Protein AF-A0A7Z0I347-F1 (afdb_monomer_lite)

Sequence (221 aa):
MPLLMISAGVWLVAGVLSIAYAVAGLLYSLPGVVELRDWLSGATGWYIPLAAFAAILLEGTYIIGIFFPGATVVLLLGIFSAIYGASLLVVTCIAIFLGWSLTGVINAKFGSLLHRRFRGEDISDVQEAVVGSSLVYSWFPNFRANLEVAQVAQGLSVRDVVFKSTIIKFFVSFVMLLLIFVVTAVFDVEMIENDEGFLALAFVGIVCLVVGGLNVVRARR

Organism: NCBI:txid2743469

Radius of gyration: 18.68 Å; chains: 1; bounding box: 46×30×53 Å

Secondary structure (DSSP, 8-state):
-HHHHHHHHHHHHHHHHHHHHHHHHHHS----HHHHHHHHHT--TTHHHHHHHHHHHHHTSHHHHTSS-SSHHHHHHHHHHHHT-HHHHHHHHHHHHHHHHHHHHHHHHHHHHHHHHSBTB-GGGGGGG---S-GGG-SSHHHHHHHHHHHHHTT--HHHHHHHHHHHHHHHHHHHHHHHHHHHHHS-GGG--HHHHHHHHHHHHHHHHHHHHHHHHHHT-

pLDDT: mean 81.19, std 12.2, range [41.38, 96.81]

Foldseek 3Di:
DVVLLVLLVLLLVLLVVLQVVLVCVVVDVDDFLLNVVVVVVVVDDPCLLVQLLVLLLQLLAQVRVSVVVFCVSNLVSLLVLVVVHPVSNVSSLVSNLVSLLVSLLVLLVLLLVLLVVCPPPPPCVVVVPCPDLDLVQPLGSNSLSVVSSVCVSVPDDSVVSSVSSSVSSVVSSVVSSVVSVVCNVPDDSNPDDRNNRSVVSNVSSVVSNVSSVVSVVVVVD

Structure (mmCIF, N/CA/C/O backbone):
data_AF-A0A7Z0I347-F1
#
_entry.id   AF-A0A7Z0I347-F1
#
loop_
_atom_site.group_PDB
_atom_site.id
_atom_site.type_symbol
_atom_site.label_atom_id
_atom_site.label_alt_id
_atom_site.label_comp_id
_atom_site.label_asym_id
_atom_site.label_entity_id
_atom_site.label_seq_id
_atom_site.pdbx_PDB_ins_code
_atom_site.Cartn_x
_atom_site.Cartn_y
_atom_site.Cartn_z
_atom_site.occupancy
_atom_site.B_iso_or_equiv
_atom_site.auth_seq_id
_atom_site.auth_comp_id
_atom_site.auth_asym_id
_atom_site.auth_atom_id
_atom_site.pdbx_PDB_model_num
ATOM 1 N N . MET A 1 1 ? -22.907 -8.174 10.964 1.00 54.69 1 MET A N 1
ATOM 2 C CA . MET A 1 1 ? -23.609 -8.417 9.674 1.00 54.69 1 MET A CA 1
ATOM 3 C C . MET A 1 1 ? -23.460 -7.290 8.622 1.00 54.69 1 MET A C 1
ATOM 5 O O . MET A 1 1 ? -22.993 -7.602 7.529 1.00 54.69 1 MET A O 1
ATOM 9 N N . PRO A 1 2 ? -23.768 -5.997 8.881 1.00 57.84 2 PRO A N 1
ATOM 10 C CA . PRO A 1 2 ? -23.731 -4.948 7.839 1.00 57.84 2 PRO A CA 1
ATOM 11 C C . PRO A 1 2 ? -22.321 -4.629 7.303 1.00 57.84 2 PRO A C 1
ATOM 13 O O . PRO A 1 2 ? -22.151 -4.410 6.108 1.00 57.84 2 PRO A O 1
ATOM 16 N N . LEU A 1 3 ? -21.288 -4.694 8.151 1.00 53.00 3 LEU A N 1
ATOM 17 C CA . LEU A 1 3 ? -19.889 -4.455 7.757 1.00 53.00 3 LEU A CA 1
ATOM 18 C C . LEU A 1 3 ? -19.331 -5.516 6.791 1.00 53.00 3 LEU A C 1
ATOM 20 O O . LEU A 1 3 ? -18.596 -5.179 5.867 1.00 53.00 3 LEU A O 1
ATOM 24 N N . LEU A 1 4 ? -19.709 -6.787 6.966 1.00 59.56 4 LEU A N 1
ATOM 25 C CA . LEU A 1 4 ? -19.325 -7.879 6.062 1.00 59.56 4 LEU A CA 1
ATOM 26 C C . LEU A 1 4 ? -19.971 -7.720 4.680 1.00 59.56 4 LEU A C 1
ATOM 28 O O . LEU A 1 4 ? -19.314 -7.970 3.675 1.00 59.56 4 LEU A O 1
ATOM 32 N N . MET A 1 5 ? -21.220 -7.247 4.627 1.00 68.31 5 MET A N 1
ATOM 33 C CA . MET A 1 5 ? -21.917 -6.941 3.371 1.00 68.31 5 MET A CA 1
ATOM 34 C C . MET A 1 5 ? -21.310 -5.727 2.655 1.00 68.31 5 MET A C 1
ATOM 36 O O . MET A 1 5 ? -21.133 -5.772 1.441 1.00 68.31 5 MET A O 1
ATOM 40 N N . ILE A 1 6 ? -20.927 -4.676 3.391 1.00 68.50 6 ILE A N 1
ATOM 41 C CA . ILE A 1 6 ? -20.212 -3.518 2.825 1.00 68.50 6 ILE A CA 1
ATOM 42 C C . ILE A 1 6 ? -18.849 -3.950 2.275 1.00 68.50 6 ILE A C 1
ATOM 44 O O . ILE A 1 6 ? -18.532 -3.653 1.127 1.00 68.50 6 ILE A O 1
ATOM 48 N N . SER A 1 7 ? -18.074 -4.707 3.059 1.00 67.19 7 SER A N 1
ATOM 49 C CA . SER A 1 7 ? -16.792 -5.270 2.622 1.00 67.19 7 SER A CA 1
ATOM 50 C C . SER A 1 7 ? -16.962 -6.114 1.356 1.00 67.19 7 SER A C 1
ATOM 52 O O . SER A 1 7 ? -16.276 -5.882 0.364 1.00 67.19 7 SER A O 1
ATOM 54 N N . ALA A 1 8 ? -17.932 -7.033 1.339 1.00 71.50 8 ALA A N 1
ATOM 55 C CA . ALA A 1 8 ? -18.239 -7.847 0.168 1.00 71.50 8 ALA A CA 1
ATOM 56 C C . ALA A 1 8 ? -18.585 -6.998 -1.066 1.00 71.50 8 ALA A C 1
ATOM 58 O O . ALA A 1 8 ? -18.081 -7.276 -2.152 1.00 71.50 8 ALA A O 1
ATOM 59 N N . GLY A 1 9 ? -19.387 -5.943 -0.896 1.00 73.75 9 GLY A N 1
ATOM 60 C CA . GLY A 1 9 ? -19.721 -5.001 -1.962 1.00 73.75 9 GLY A CA 1
ATOM 61 C C . GLY A 1 9 ? -18.488 -4.325 -2.561 1.00 73.75 9 GLY A C 1
ATOM 62 O O . GLY A 1 9 ? -18.354 -4.294 -3.781 1.00 73.75 9 GLY A O 1
ATOM 63 N N . VAL A 1 10 ? -17.553 -3.859 -1.726 1.00 73.19 10 VAL A N 1
ATOM 64 C CA . VAL A 1 10 ? -16.296 -3.240 -2.188 1.00 73.19 10 VAL A CA 1
ATOM 65 C C . VAL A 1 10 ? -15.479 -4.217 -3.035 1.00 73.19 10 VAL A C 1
ATOM 67 O O . VAL A 1 10 ? -15.066 -3.865 -4.138 1.00 73.19 10 VAL A O 1
ATOM 70 N N . TRP A 1 11 ? -15.295 -5.454 -2.565 1.00 77.00 11 TRP A N 1
ATOM 71 C CA . TRP A 1 11 ? -14.556 -6.487 -3.300 1.00 77.00 11 TRP A CA 1
ATOM 72 C C . TRP A 1 11 ? -15.202 -6.841 -4.641 1.00 77.00 11 TRP A C 1
ATOM 74 O O . TRP A 1 11 ? -14.507 -6.957 -5.649 1.00 77.0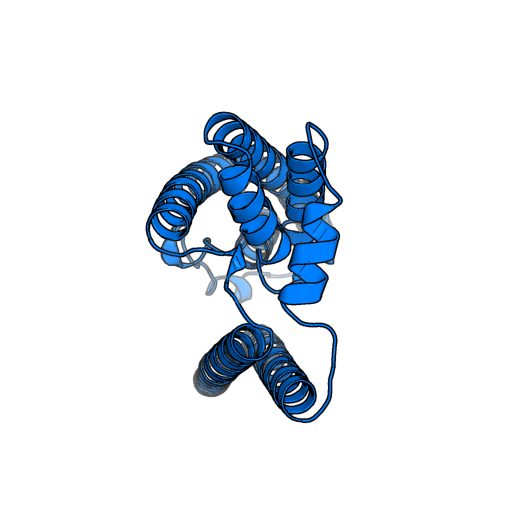0 11 TRP A O 1
ATOM 84 N N . LEU A 1 12 ? -16.529 -6.987 -4.664 1.00 83.44 12 LEU A N 1
ATOM 85 C CA . LEU A 1 12 ? -17.266 -7.310 -5.884 1.00 83.44 12 LEU A CA 1
ATOM 86 C C . LEU A 1 12 ? -17.187 -6.171 -6.903 1.00 83.44 12 LEU A C 1
ATOM 88 O O . LEU A 1 12 ? -16.886 -6.419 -8.067 1.00 83.44 12 LEU A O 1
ATOM 92 N N . VAL A 1 13 ? -17.409 -4.928 -6.469 1.00 82.62 13 VAL A N 1
ATOM 93 C CA . VAL A 1 13 ? -17.329 -3.753 -7.347 1.00 82.62 13 VAL A CA 1
ATOM 94 C C . VAL A 1 13 ? -15.912 -3.584 -7.890 1.00 82.62 13 VAL A C 1
ATOM 96 O O . VAL A 1 13 ? -15.751 -3.439 -9.099 1.00 82.62 13 VAL A O 1
ATOM 99 N N . ALA A 1 14 ? -14.887 -3.673 -7.037 1.00 76.94 14 ALA A N 1
ATOM 100 C CA . ALA A 1 14 ? -13.494 -3.619 -7.474 1.00 76.94 14 ALA A CA 1
ATOM 101 C C . ALA A 1 14 ? -13.185 -4.724 -8.496 1.00 76.94 14 ALA A C 1
ATOM 103 O O . ALA A 1 14 ? -12.625 -4.436 -9.547 1.00 76.94 14 ALA A O 1
ATOM 104 N N . GLY A 1 15 ? -13.620 -5.962 -8.238 1.00 82.69 15 GLY A N 1
ATOM 105 C CA . GLY A 1 15 ? -13.426 -7.088 -9.152 1.00 82.69 15 GLY A CA 1
ATOM 106 C C . GLY A 1 15 ? -14.072 -6.877 -10.523 1.00 82.69 15 GLY A C 1
ATOM 107 O O . GLY A 1 15 ? -13.409 -7.064 -11.543 1.00 82.69 15 GLY A O 1
ATOM 108 N N . VAL A 1 16 ? -15.333 -6.428 -10.560 1.00 91.38 16 VAL A N 1
ATOM 109 C CA . VAL A 1 16 ? -16.035 -6.113 -11.818 1.00 91.38 16 VAL A CA 1
ATOM 110 C C . VAL A 1 16 ? -15.320 -5.000 -12.580 1.00 91.38 16 VAL A C 1
ATOM 112 O O . VAL A 1 16 ? -15.092 -5.145 -13.778 1.00 91.38 16 VAL A O 1
ATOM 115 N N . LEU A 1 17 ? -14.947 -3.909 -11.907 1.00 89.50 17 LEU A N 1
ATOM 116 C CA . LEU A 1 17 ? -14.281 -2.776 -12.551 1.00 89.50 17 LEU A CA 1
ATOM 117 C C . LEU A 1 17 ? -12.893 -3.153 -13.084 1.00 89.50 17 LEU A C 1
ATOM 119 O O . LEU A 1 17 ? -12.558 -2.768 -14.201 1.00 89.50 17 LEU A O 1
ATOM 123 N N . SER A 1 18 ? -12.113 -3.942 -12.339 1.00 84.62 18 SER A N 1
ATOM 124 C CA . SER A 1 18 ? -10.808 -4.436 -12.792 1.00 84.62 18 SER A CA 1
ATOM 125 C C . SER A 1 18 ? -10.931 -5.329 -14.025 1.00 84.62 18 SER A C 1
ATOM 127 O O . SER A 1 18 ? -10.190 -5.131 -14.983 1.00 84.62 18 SER A O 1
ATOM 129 N N . ILE A 1 19 ? -11.886 -6.268 -14.042 1.00 92.12 19 ILE A N 1
ATOM 130 C CA . ILE A 1 19 ? -12.127 -7.123 -15.216 1.00 92.12 19 ILE A CA 1
ATOM 131 C C . ILE A 1 19 ? -12.620 -6.285 -16.395 1.00 92.12 19 ILE A C 1
ATOM 133 O O . ILE A 1 19 ? -12.135 -6.466 -17.506 1.00 92.12 19 ILE A O 1
ATOM 137 N N . ALA A 1 20 ? -13.551 -5.355 -16.173 1.00 93.56 20 ALA A N 1
ATOM 138 C CA . ALA A 1 20 ? -14.068 -4.494 -17.231 1.00 93.56 20 ALA A CA 1
ATOM 139 C C . ALA A 1 20 ? -12.957 -3.639 -17.858 1.00 93.56 20 ALA A C 1
ATOM 141 O O . ALA A 1 20 ? -12.877 -3.562 -19.081 1.00 93.56 20 ALA A O 1
ATOM 142 N N . TYR A 1 21 ? -12.077 -3.051 -17.040 1.00 90.88 21 TYR A N 1
ATOM 143 C CA . TYR A 1 21 ? -10.935 -2.279 -17.529 1.00 90.88 21 TYR A CA 1
ATOM 144 C C . TYR A 1 21 ? -9.919 -3.158 -18.259 1.00 90.88 21 TYR A C 1
ATOM 146 O O . TYR A 1 21 ? -9.466 -2.785 -19.333 1.00 90.88 21 TYR A O 1
ATOM 154 N N . ALA A 1 22 ? -9.607 -4.345 -17.731 1.00 91.06 22 ALA A N 1
ATOM 155 C CA . ALA A 1 22 ? -8.705 -5.289 -18.384 1.00 91.06 22 ALA A CA 1
ATOM 156 C C . ALA A 1 22 ? -9.238 -5.760 -19.745 1.00 91.06 22 ALA A C 1
ATOM 158 O O . ALA A 1 22 ? -8.518 -5.726 -20.735 1.00 91.06 22 ALA A O 1
ATOM 159 N N . VAL A 1 23 ? -10.516 -6.146 -19.821 1.00 95.62 23 VAL A N 1
ATOM 160 C CA . VAL A 1 23 ? -11.160 -6.536 -21.084 1.00 95.62 23 VAL A CA 1
ATOM 161 C C . VAL A 1 23 ? -11.181 -5.362 -22.056 1.00 95.62 23 VAL A C 1
ATOM 163 O O . VAL A 1 23 ? -10.873 -5.541 -23.229 1.00 95.62 23 VAL A O 1
ATOM 166 N N . ALA A 1 24 ? -11.501 -4.155 -21.586 1.00 95.12 24 ALA A N 1
ATOM 167 C CA . ALA A 1 24 ? -11.443 -2.971 -22.429 1.00 95.12 24 ALA A CA 1
ATOM 168 C C . ALA A 1 24 ? -10.012 -2.689 -22.920 1.00 95.12 24 ALA A C 1
ATOM 170 O O . ALA A 1 24 ? -9.850 -2.364 -24.086 1.00 95.12 24 ALA A O 1
ATOM 171 N N . GLY A 1 25 ? -8.985 -2.872 -22.088 1.00 92.69 25 GLY A N 1
ATOM 172 C CA . GLY A 1 25 ? -7.581 -2.696 -22.470 1.00 92.69 25 GLY A CA 1
ATOM 173 C C . GLY A 1 25 ? -7.056 -3.748 -23.450 1.00 92.69 25 GLY A C 1
ATOM 174 O O . GLY A 1 25 ? -6.198 -3.443 -24.266 1.00 92.69 25 GLY A O 1
ATOM 175 N N . LEU A 1 26 ? -7.607 -4.965 -23.432 1.00 93.88 26 LEU A N 1
ATOM 176 C CA . LEU A 1 26 ? -7.290 -5.999 -24.429 1.00 93.88 26 LEU A CA 1
ATOM 177 C C . LEU A 1 26 ? -8.003 -5.769 -25.771 1.00 93.88 26 LEU A C 1
ATOM 179 O O . LEU A 1 26 ? -7.538 -6.224 -26.812 1.00 93.88 26 LEU A O 1
ATOM 183 N N . LEU A 1 27 ? -9.162 -5.107 -25.758 1.00 96.06 27 LEU A N 1
ATOM 184 C CA . LEU A 1 27 ? -9.952 -4.832 -26.966 1.00 96.06 27 LEU A CA 1
ATOM 185 C C . LEU A 1 27 ? -9.630 -3.473 -27.598 1.00 96.06 27 LEU A C 1
ATOM 187 O O . LEU A 1 27 ? -9.847 -3.280 -28.794 1.00 96.06 27 LEU A O 1
ATOM 191 N N . TYR A 1 28 ? -9.148 -2.528 -26.797 1.00 94.06 28 TYR A N 1
ATOM 192 C CA . TYR A 1 28 ? -8.877 -1.147 -27.174 1.00 94.06 28 TYR A CA 1
ATOM 193 C C . TYR A 1 28 ? -7.521 -0.726 -26.609 1.00 94.06 28 TYR A C 1
ATOM 195 O O . TYR A 1 28 ? -7.160 -1.138 -25.516 1.00 94.06 28 TYR A O 1
ATOM 203 N N . SER A 1 29 ? -6.801 0.160 -27.299 1.00 89.06 29 SER A N 1
ATOM 204 C CA . SER A 1 29 ? -5.510 0.702 -26.842 1.00 89.06 29 SER A CA 1
ATOM 205 C C . SER A 1 29 ? -5.673 1.676 -25.664 1.00 89.06 29 SER A C 1
ATOM 207 O O . SER A 1 29 ? -5.505 2.887 -25.812 1.00 89.06 29 SER A O 1
ATOM 209 N N . LEU A 1 30 ? -6.078 1.158 -24.503 1.00 90.44 30 LEU A N 1
ATOM 210 C CA . LEU A 1 30 ? -6.155 1.912 -23.256 1.00 90.44 30 LEU A CA 1
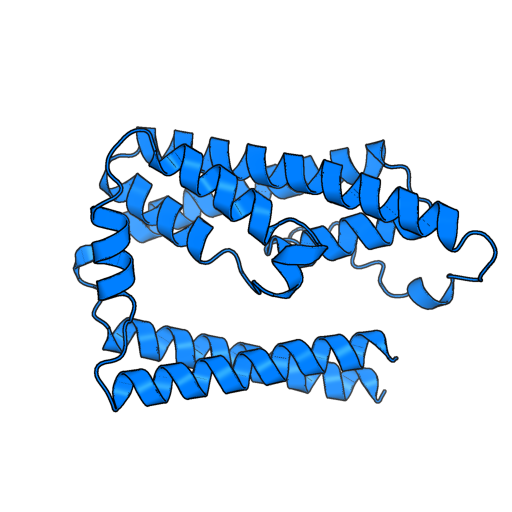ATOM 211 C C . LEU A 1 30 ? -4.777 2.000 -22.589 1.00 90.44 30 LEU A C 1
ATOM 213 O O . LEU A 1 30 ? -3.966 1.091 -22.759 1.00 90.44 30 LEU A O 1
ATOM 217 N N . PRO A 1 31 ? -4.535 3.041 -21.769 1.00 87.69 31 PRO A N 1
ATOM 218 C CA . PRO A 1 31 ? -3.322 3.126 -20.968 1.00 87.69 31 PRO A CA 1
ATOM 219 C C . PRO A 1 31 ? -3.191 1.929 -20.019 1.00 87.69 31 PRO A C 1
ATOM 221 O O . PRO A 1 31 ? -4.095 1.651 -19.219 1.00 87.69 31 PRO A O 1
ATOM 224 N N . GLY A 1 32 ? -2.066 1.232 -20.102 1.00 86.69 32 GLY A N 1
ATOM 225 C CA . GLY A 1 32 ? -1.745 0.052 -19.316 1.00 86.69 32 GLY A CA 1
ATOM 226 C C . GLY A 1 32 ? -0.454 0.212 -18.518 1.00 86.69 32 GLY A C 1
ATOM 227 O O . GLY A 1 32 ? -0.114 1.288 -18.017 1.00 86.69 32 GLY A O 1
ATOM 228 N N . VAL A 1 33 ? 0.251 -0.906 -18.350 1.00 80.75 33 VAL A N 1
ATOM 229 C CA . VAL A 1 33 ? 1.509 -0.971 -17.597 1.00 80.75 33 VAL A CA 1
ATOM 230 C C . VAL A 1 33 ? 2.656 -0.270 -18.325 1.00 80.75 33 VAL A C 1
ATOM 232 O O . VAL A 1 33 ? 3.528 0.276 -17.658 1.00 80.75 33 VAL A O 1
ATOM 235 N N . VAL A 1 34 ? 2.629 -0.214 -19.658 1.00 85.50 34 VAL A N 1
ATOM 236 C CA . VAL A 1 34 ? 3.624 0.482 -20.484 1.00 85.50 34 VAL A CA 1
ATOM 237 C C . VAL A 1 34 ? 3.547 1.984 -20.255 1.00 85.50 34 VAL A C 1
ATOM 239 O O . VAL A 1 34 ? 4.551 2.588 -19.905 1.00 85.50 34 VAL A O 1
ATOM 242 N N . GLU A 1 35 ? 2.368 2.597 -20.350 1.00 86.12 35 GLU A N 1
ATOM 243 C CA . GLU A 1 35 ? 2.200 4.032 -20.103 1.00 86.12 35 GLU A CA 1
ATOM 244 C C . GLU A 1 35 ? 2.548 4.392 -18.657 1.00 86.12 35 GLU A C 1
ATOM 246 O O . GLU A 1 35 ? 3.151 5.434 -18.397 1.00 86.12 35 GLU A O 1
ATOM 251 N N . LEU A 1 36 ? 2.199 3.518 -17.710 1.00 77.88 36 LEU A N 1
ATOM 252 C CA . LEU A 1 36 ? 2.560 3.679 -16.306 1.00 77.88 36 LEU A CA 1
ATOM 253 C C . LEU A 1 36 ? 4.075 3.573 -16.098 1.00 77.88 36 LEU A C 1
ATOM 255 O O . LEU A 1 36 ? 4.643 4.378 -15.360 1.00 77.88 36 LEU A O 1
ATOM 259 N N . ARG A 1 37 ? 4.734 2.623 -16.768 1.00 78.88 37 ARG A N 1
ATOM 260 C CA . ARG A 1 37 ? 6.191 2.465 -16.776 1.00 78.88 37 ARG A CA 1
ATOM 261 C C . ARG A 1 37 ? 6.863 3.675 -17.389 1.00 78.88 37 ARG A C 1
ATOM 263 O O . ARG A 1 37 ? 7.781 4.210 -16.783 1.00 78.88 37 ARG A O 1
ATOM 270 N N . ASP A 1 38 ? 6.402 4.129 -18.542 1.00 82.19 38 ASP A N 1
ATOM 271 C CA . ASP A 1 38 ? 6.980 5.259 -19.259 1.00 82.19 38 ASP A CA 1
ATOM 272 C C . ASP A 1 38 ? 6.810 6.547 -18.440 1.00 82.19 38 ASP A C 1
ATOM 274 O O . ASP A 1 38 ? 7.767 7.303 -18.263 1.00 82.19 38 ASP A O 1
ATOM 278 N N . TRP A 1 39 ? 5.641 6.751 -17.822 1.00 77.31 39 TRP A N 1
ATOM 279 C CA . TRP A 1 39 ? 5.414 7.856 -16.890 1.00 77.31 39 TRP A CA 1
ATOM 280 C C . TRP A 1 39 ? 6.363 7.801 -15.682 1.00 77.31 39 TRP A C 1
ATOM 282 O O . TRP A 1 39 ? 6.976 8.812 -15.331 1.00 77.31 39 TRP A O 1
ATOM 292 N N . LEU A 1 40 ? 6.539 6.621 -15.076 1.00 71.69 40 LEU A N 1
ATOM 293 C CA . LEU A 1 40 ? 7.452 6.415 -13.945 1.00 71.69 40 LEU A CA 1
ATOM 294 C C . LEU A 1 40 ? 8.931 6.496 -14.347 1.00 71.69 40 LEU A C 1
ATOM 296 O O . LEU A 1 40 ? 9.749 6.955 -13.554 1.00 71.69 40 LEU A O 1
ATOM 300 N N . SER A 1 41 ? 9.284 6.132 -15.579 1.00 71.00 41 SER A N 1
ATOM 301 C CA . SER A 1 41 ? 10.643 6.264 -16.110 1.00 71.00 41 SER A CA 1
ATOM 302 C C . SER A 1 41 ? 11.069 7.733 -16.216 1.00 71.00 41 SER A C 1
ATOM 304 O O . SER A 1 41 ? 12.231 8.058 -15.990 1.00 71.00 41 SER A O 1
ATOM 306 N N . GLY A 1 42 ? 10.115 8.646 -16.444 1.00 71.94 42 GLY A N 1
ATOM 307 C CA . GLY A 1 42 ? 10.358 10.089 -16.391 1.00 71.94 42 GLY A CA 1
ATOM 308 C C . GLY A 1 42 ? 10.676 10.607 -14.982 1.00 71.94 42 GLY A C 1
ATOM 309 O O . GLY A 1 42 ? 11.316 11.651 -14.834 1.00 71.94 42 GLY A O 1
ATOM 310 N N . ALA A 1 43 ? 10.284 9.877 -13.934 1.00 69.31 43 ALA A N 1
ATOM 311 C CA . ALA A 1 43 ? 10.605 10.199 -12.550 1.00 69.31 43 ALA A CA 1
ATOM 312 C C . ALA A 1 43 ? 12.002 9.667 -12.183 1.00 69.31 43 ALA A C 1
ATOM 314 O O . ALA A 1 43 ? 12.145 8.675 -11.478 1.00 69.31 43 ALA A O 1
ATOM 315 N N . THR A 1 44 ? 13.058 10.331 -12.654 1.00 71.44 44 THR A N 1
ATOM 316 C CA . THR A 1 44 ? 14.443 9.946 -12.318 1.00 71.44 44 THR A CA 1
ATOM 317 C C . THR A 1 44 ? 14.937 10.574 -11.007 1.00 71.44 44 THR A C 1
ATOM 319 O O . THR A 1 44 ? 14.573 11.696 -10.642 1.00 71.44 44 THR A O 1
ATOM 322 N N . GLY A 1 45 ? 15.830 9.869 -10.307 1.00 73.69 45 GLY A N 1
ATOM 323 C CA . GLY A 1 45 ? 16.635 10.428 -9.217 1.00 73.69 45 GLY A CA 1
ATOM 324 C C . GLY A 1 45 ? 15.962 10.453 -7.839 1.00 73.69 45 GLY A C 1
ATOM 325 O O . GLY A 1 45 ? 15.152 9.598 -7.487 1.00 73.69 45 GLY A O 1
ATOM 326 N N . TRP A 1 46 ? 16.340 11.438 -7.017 1.00 78.06 46 TRP A N 1
ATOM 327 C CA . TRP A 1 46 ? 16.012 11.495 -5.581 1.00 78.06 46 TRP A CA 1
ATOM 328 C C . TRP A 1 46 ? 14.527 11.755 -5.268 1.00 78.06 46 TRP A C 1
ATOM 330 O O . TRP A 1 46 ? 14.119 11.754 -4.106 1.00 78.06 46 TRP A O 1
ATOM 340 N N . TYR A 1 47 ? 13.702 11.967 -6.294 1.00 86.00 47 TYR A N 1
ATOM 341 C CA . TYR A 1 47 ? 12.263 12.165 -6.144 1.00 86.00 47 TYR A CA 1
ATOM 342 C C . TYR A 1 47 ? 11.492 10.849 -5.989 1.00 86.00 47 TYR A C 1
ATOM 344 O O . TYR A 1 47 ? 10.402 10.874 -5.422 1.00 86.00 47 TYR A O 1
ATOM 352 N N . ILE A 1 48 ? 12.054 9.705 -6.407 1.00 87.62 48 ILE A N 1
ATOM 353 C CA . ILE A 1 48 ? 11.396 8.391 -6.280 1.00 87.62 48 ILE A CA 1
ATOM 354 C C . ILE A 1 48 ? 11.061 8.060 -4.811 1.00 87.62 48 ILE A C 1
ATOM 356 O O . ILE A 1 48 ? 9.895 7.778 -4.530 1.00 87.62 48 ILE A O 1
ATOM 360 N N . PRO A 1 49 ? 11.993 8.168 -3.838 1.00 91.75 49 PRO A N 1
ATOM 361 C CA . PRO A 1 49 ? 11.669 7.925 -2.432 1.00 91.75 49 PRO A CA 1
ATOM 362 C C . PRO A 1 49 ? 10.590 8.867 -1.888 1.00 91.75 49 PRO A C 1
ATOM 364 O O . PRO A 1 49 ? 9.740 8.448 -1.103 1.00 91.75 49 PRO A O 1
ATOM 367 N N . LEU A 1 50 ? 10.594 10.136 -2.312 1.00 90.94 50 LEU A N 1
ATOM 368 C CA . LEU A 1 50 ? 9.591 11.115 -1.891 1.00 90.94 50 LEU A CA 1
ATOM 369 C C . LEU A 1 50 ? 8.205 10.776 -2.456 1.00 90.94 50 LEU A C 1
ATOM 371 O O . LEU A 1 50 ? 7.218 10.820 -1.722 1.00 90.94 50 LEU A O 1
ATOM 375 N N . ALA A 1 51 ? 8.134 10.401 -3.734 1.00 88.81 51 ALA A N 1
ATOM 376 C CA . ALA A 1 51 ? 6.905 9.936 -4.365 1.00 88.81 51 ALA A CA 1
ATOM 377 C C . ALA A 1 51 ? 6.383 8.666 -3.680 1.00 88.81 51 ALA A C 1
ATOM 379 O O . ALA A 1 51 ? 5.194 8.578 -3.384 1.00 88.81 51 ALA A O 1
ATOM 380 N N . ALA A 1 52 ? 7.270 7.726 -3.343 1.00 90.06 52 ALA A N 1
ATOM 381 C CA . ALA A 1 52 ? 6.905 6.490 -2.658 1.00 90.06 52 ALA A CA 1
ATOM 382 C C . ALA A 1 52 ? 6.380 6.753 -1.242 1.00 90.06 52 ALA A C 1
ATOM 384 O O . ALA A 1 52 ? 5.363 6.182 -0.850 1.00 90.06 52 ALA A O 1
ATOM 385 N N . PHE A 1 53 ? 7.018 7.670 -0.505 1.00 93.44 53 PHE A N 1
ATOM 386 C CA . PHE A 1 53 ? 6.538 8.150 0.791 1.00 93.44 53 PHE A CA 1
ATOM 387 C C . PHE A 1 53 ? 5.143 8.776 0.682 1.00 93.44 53 PHE A C 1
ATOM 389 O O . PHE A 1 53 ? 4.262 8.464 1.481 1.00 93.44 53 PHE A O 1
ATOM 396 N N . ALA A 1 54 ? 4.927 9.655 -0.299 1.00 91.25 54 ALA A N 1
ATOM 397 C CA . ALA A 1 54 ? 3.640 10.314 -0.494 1.00 91.25 54 ALA A CA 1
ATOM 398 C C . ALA A 1 54 ? 2.545 9.314 -0.896 1.00 91.25 54 ALA A C 1
ATOM 400 O O . ALA A 1 54 ? 1.456 9.343 -0.325 1.00 91.25 54 ALA A O 1
ATOM 401 N N . ALA A 1 55 ? 2.846 8.397 -1.818 1.00 89.31 55 ALA A N 1
ATOM 402 C CA . ALA A 1 55 ? 1.920 7.366 -2.273 1.00 89.31 55 ALA A CA 1
ATOM 403 C C . ALA A 1 55 ? 1.449 6.490 -1.106 1.00 89.31 55 ALA A C 1
ATOM 405 O O . ALA A 1 55 ? 0.249 6.399 -0.858 1.00 89.31 55 ALA A O 1
ATOM 406 N N . ILE A 1 56 ? 2.374 5.933 -0.314 1.00 91.44 56 ILE A N 1
ATOM 407 C CA . ILE A 1 56 ? 1.993 5.088 0.826 1.00 91.44 56 ILE A CA 1
ATOM 408 C C . ILE A 1 56 ? 1.293 5.881 1.935 1.00 91.44 56 ILE A C 1
ATOM 410 O O . ILE A 1 56 ? 0.463 5.331 2.657 1.00 91.44 56 ILE A O 1
ATOM 414 N N . LEU A 1 57 ? 1.611 7.171 2.089 1.00 91.81 57 LEU A N 1
ATOM 415 C CA . LEU A 1 57 ? 0.934 8.033 3.050 1.00 91.81 57 LEU A CA 1
ATOM 416 C C . LEU A 1 57 ? -0.543 8.206 2.667 1.00 91.81 57 LEU A C 1
ATOM 418 O O . LEU A 1 57 ? -1.419 8.127 3.527 1.00 91.81 57 LEU A O 1
ATOM 422 N N . LEU A 1 58 ? -0.831 8.404 1.382 1.00 89.25 58 LEU A N 1
ATOM 423 C CA . LEU A 1 58 ? -2.197 8.524 0.876 1.00 89.25 58 LEU A CA 1
ATOM 424 C C . LEU A 1 58 ? -2.927 7.174 0.917 1.00 89.25 58 LEU A C 1
ATOM 426 O O . LEU A 1 58 ? -3.995 7.080 1.521 1.00 89.25 58 LEU A O 1
ATOM 430 N N . GLU A 1 59 ? -2.330 6.119 0.361 1.00 86.56 59 GLU A N 1
ATOM 431 C CA . GLU A 1 59 ? -2.921 4.773 0.304 1.00 86.56 59 GLU A CA 1
ATOM 432 C C . GLU A 1 59 ? -3.097 4.131 1.690 1.00 86.56 59 GLU A C 1
ATOM 434 O O . GLU A 1 59 ? -4.034 3.368 1.918 1.00 86.56 59 GLU A O 1
ATOM 439 N N . GLY A 1 60 ? -2.214 4.427 2.646 1.00 87.62 60 GLY A N 1
ATOM 440 C CA . GLY A 1 60 ? -2.278 3.881 4.003 1.00 87.62 60 GLY A CA 1
ATOM 441 C C . GLY A 1 60 ? -3.163 4.674 4.966 1.00 87.62 60 GLY A C 1
ATOM 442 O O . GLY A 1 60 ? -3.384 4.229 6.094 1.00 87.62 60 GLY A O 1
ATOM 443 N N . THR A 1 61 ? -3.675 5.843 4.572 1.00 89.69 61 THR A N 1
ATOM 444 C CA . THR A 1 61 ? -4.583 6.629 5.421 1.00 89.69 61 THR A CA 1
ATOM 445 C C . THR A 1 61 ? -6.010 6.116 5.271 1.00 89.69 61 THR A C 1
ATOM 447 O O . THR A 1 61 ? -6.525 6.077 4.163 1.00 89.69 61 THR A O 1
ATOM 450 N N . TYR A 1 62 ? -6.693 5.803 6.374 1.00 84.12 62 TYR A N 1
ATOM 451 C CA . TYR A 1 62 ? -8.029 5.183 6.390 1.00 84.12 62 TYR A CA 1
ATOM 452 C C . TYR A 1 62 ? -9.052 5.844 5.447 1.00 84.12 62 TYR A C 1
ATOM 454 O O . TYR A 1 62 ? -9.761 5.158 4.719 1.00 84.12 62 TYR A O 1
ATOM 462 N N . ILE A 1 63 ? -9.105 7.180 5.432 1.00 79.75 63 ILE A N 1
ATOM 463 C CA . ILE A 1 63 ? -10.095 7.946 4.655 1.00 79.75 63 ILE A CA 1
ATOM 464 C C . ILE A 1 63 ? -9.846 7.841 3.146 1.00 79.75 63 ILE A C 1
ATOM 466 O O . ILE A 1 63 ? -10.792 7.789 2.368 1.00 79.75 63 ILE A O 1
ATOM 470 N N . ILE A 1 64 ? -8.579 7.841 2.733 1.00 78.12 64 ILE A N 1
ATOM 471 C CA . ILE A 1 64 ? -8.183 7.896 1.322 1.00 78.12 64 ILE A CA 1
ATOM 472 C C . ILE A 1 64 ? -7.970 6.474 0.797 1.00 78.12 64 ILE A C 1
ATOM 474 O O . ILE A 1 64 ? -8.505 6.105 -0.242 1.00 78.12 64 ILE A O 1
ATOM 478 N N . GLY A 1 65 ? -7.266 5.643 1.562 1.00 70.69 65 GLY A N 1
ATOM 479 C CA . GLY A 1 65 ? -6.926 4.259 1.250 1.00 70.69 65 GLY A CA 1
ATOM 480 C C . GLY A 1 65 ? -8.116 3.331 1.024 1.00 70.69 65 GLY A C 1
ATOM 481 O O . GLY A 1 65 ? -7.972 2.312 0.359 1.00 70.69 65 GLY A O 1
ATOM 482 N N . ILE A 1 66 ? -9.316 3.672 1.502 1.00 67.38 66 ILE A N 1
ATOM 483 C CA . ILE A 1 66 ? -10.523 2.903 1.162 1.00 67.38 66 ILE A CA 1
ATOM 484 C C . ILE A 1 66 ? -10.857 2.966 -0.340 1.00 67.38 66 ILE A C 1
ATOM 486 O O . ILE A 1 66 ? -11.462 2.036 -0.868 1.00 67.38 66 ILE A O 1
ATOM 490 N N . PHE A 1 67 ? -10.426 4.026 -1.033 1.00 65.69 67 PHE A N 1
ATOM 491 C CA . PHE A 1 67 ? -10.590 4.198 -2.479 1.00 65.69 67 PHE A CA 1
ATOM 492 C C . PHE A 1 67 ? -9.431 3.601 -3.290 1.00 65.69 67 PHE A C 1
ATOM 494 O O . PHE A 1 67 ? -9.569 3.411 -4.496 1.00 65.69 67 PHE A O 1
ATOM 501 N N . PHE A 1 68 ? -8.312 3.273 -2.636 1.00 65.25 68 PHE A N 1
ATOM 502 C CA . PHE A 1 68 ? -7.120 2.697 -3.257 1.00 65.25 68 PHE A CA 1
ATOM 503 C C . PHE A 1 68 ? -6.871 1.303 -2.666 1.00 65.25 68 PHE A C 1
ATOM 505 O O . PHE A 1 68 ? -6.191 1.168 -1.649 1.00 65.25 68 PHE A O 1
ATOM 512 N N . PRO A 1 69 ? -7.447 0.242 -3.262 1.00 51.56 69 PRO A N 1
ATOM 513 C CA . PRO A 1 69 ? -7.513 -1.076 -2.636 1.00 51.56 69 PRO A CA 1
ATOM 514 C C . PRO A 1 69 ? -6.164 -1.795 -2.463 1.00 51.56 69 PRO A C 1
ATOM 516 O O . PRO A 1 69 ? -6.150 -2.880 -1.883 1.00 51.56 69 PRO A O 1
ATOM 519 N N . GLY A 1 70 ? -5.035 -1.236 -2.906 1.00 57.78 70 GLY A N 1
ATOM 520 C CA . GLY A 1 70 ? -3.748 -1.910 -2.776 1.00 57.78 70 GLY A CA 1
ATOM 521 C C . GLY A 1 70 ? -2.534 -1.024 -3.016 1.00 57.78 70 GLY A C 1
ATOM 522 O O . GLY A 1 70 ? -2.641 0.036 -3.624 1.00 57.78 70 GLY A O 1
ATOM 523 N N . ALA A 1 71 ? -1.389 -1.545 -2.561 1.00 63.31 71 ALA A N 1
ATOM 524 C CA . ALA A 1 71 ? -0.041 -0.975 -2.607 1.00 63.31 71 ALA A CA 1
ATOM 525 C C . ALA A 1 71 ? 0.531 -0.817 -4.033 1.00 63.31 71 ALA A C 1
ATOM 527 O O . ALA A 1 71 ? 1.727 -0.991 -4.234 1.00 63.31 71 ALA A O 1
ATOM 528 N N . THR A 1 72 ? -0.304 -0.587 -5.046 1.00 69.31 72 THR A N 1
ATOM 529 C CA . THR A 1 72 ? 0.070 -0.724 -6.460 1.00 69.31 72 THR A CA 1
ATOM 530 C C . THR A 1 72 ? 1.100 0.325 -6.859 1.00 69.31 72 THR A C 1
ATOM 532 O O . THR A 1 72 ? 2.146 -0.025 -7.397 1.00 69.31 72 THR A O 1
ATOM 535 N N . VAL A 1 73 ? 0.865 1.599 -6.525 1.00 73.00 73 VAL A N 1
ATOM 536 C CA . VAL A 1 73 ? 1.824 2.676 -6.825 1.00 73.00 73 VAL A CA 1
ATOM 537 C C . VAL A 1 73 ? 3.107 2.475 -6.022 1.00 73.00 73 VAL A C 1
ATOM 539 O O . VAL A 1 73 ? 4.207 2.641 -6.538 1.00 73.00 73 VAL A O 1
ATOM 542 N N . VAL A 1 74 ? 2.972 2.049 -4.768 1.00 77.62 74 VAL A N 1
ATOM 543 C CA . VAL A 1 74 ? 4.090 1.794 -3.853 1.00 77.62 74 VAL A CA 1
ATOM 544 C C . VAL A 1 74 ? 4.978 0.641 -4.335 1.00 77.62 74 VAL A C 1
ATOM 546 O O . VAL A 1 74 ? 6.203 0.755 -4.309 1.00 77.62 74 VAL A O 1
ATOM 549 N N . LEU A 1 75 ? 4.376 -0.453 -4.805 1.00 78.00 75 LEU A N 1
ATOM 550 C CA . LEU A 1 75 ? 5.069 -1.615 -5.355 1.00 78.00 75 LEU A CA 1
ATOM 551 C C . LEU A 1 75 ? 5.796 -1.250 -6.646 1.00 78.00 75 LEU A C 1
ATOM 553 O O . LEU A 1 75 ? 6.968 -1.583 -6.793 1.00 78.00 75 LEU A O 1
ATOM 557 N N . LEU A 1 76 ? 5.125 -0.532 -7.547 1.00 77.00 76 LEU A N 1
ATOM 558 C CA . LEU A 1 76 ? 5.727 -0.085 -8.797 1.00 77.00 76 LEU A CA 1
ATOM 559 C C . LEU A 1 76 ? 6.917 0.830 -8.532 1.00 77.00 76 LEU A C 1
ATOM 561 O O . LEU A 1 76 ? 7.995 0.573 -9.053 1.00 77.00 76 LEU A O 1
ATOM 565 N N . LEU A 1 77 ? 6.777 1.830 -7.660 1.00 79.00 77 LEU A N 1
ATOM 566 C CA . LEU A 1 77 ? 7.897 2.695 -7.275 1.00 79.00 77 LEU A CA 1
ATOM 567 C C . LEU A 1 77 ? 9.058 1.900 -6.664 1.00 79.00 77 LEU A C 1
ATOM 569 O O . LEU A 1 77 ? 10.218 2.199 -6.945 1.00 79.00 77 LEU A O 1
ATOM 573 N N . GLY A 1 78 ? 8.758 0.856 -5.888 1.00 79.19 78 GLY A N 1
ATOM 574 C CA . GLY A 1 78 ? 9.753 -0.099 -5.410 1.00 79.19 78 GLY A CA 1
ATOM 575 C C . GLY A 1 78 ? 10.473 -0.822 -6.554 1.00 79.19 78 GLY A C 1
ATOM 576 O O . GLY A 1 78 ? 11.700 -0.819 -6.605 1.00 79.19 78 GLY A O 1
ATOM 577 N N . ILE A 1 79 ? 9.736 -1.371 -7.515 1.00 79.50 79 ILE A N 1
ATOM 578 C CA . ILE A 1 79 ? 10.301 -2.056 -8.684 1.00 79.50 79 ILE A CA 1
ATOM 579 C C . ILE A 1 79 ? 11.165 -1.102 -9.527 1.00 79.50 79 ILE A C 1
ATOM 581 O O . ILE A 1 79 ? 12.313 -1.425 -9.819 1.00 79.50 79 ILE A O 1
ATOM 585 N N . PHE A 1 80 ? 10.681 0.104 -9.843 1.00 79.69 80 PHE A N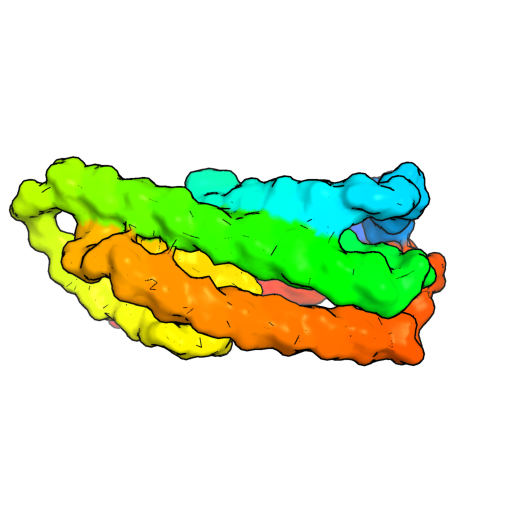 1
ATOM 586 C CA . PHE A 1 80 ? 11.467 1.099 -10.587 1.00 79.69 80 PHE A CA 1
ATOM 587 C C . PHE A 1 80 ? 12.730 1.509 -9.844 1.00 79.69 80 PHE A C 1
ATOM 589 O O . PHE A 1 80 ? 13.796 1.619 -10.445 1.00 79.69 80 PHE A O 1
ATOM 596 N N . SER A 1 81 ? 12.649 1.696 -8.527 1.00 79.31 81 SER A N 1
A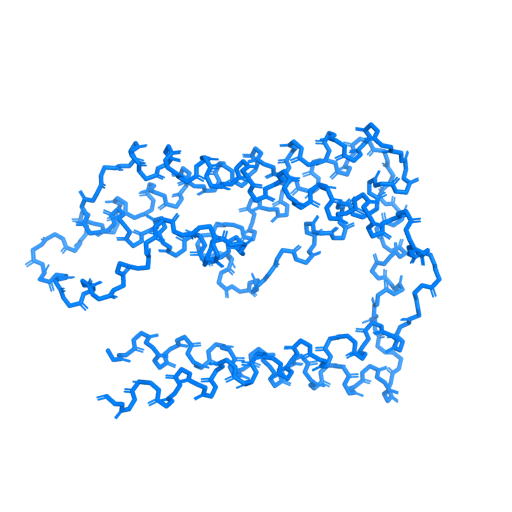TOM 597 C CA . SER A 1 81 ? 13.833 2.034 -7.738 1.00 79.31 81 SER A CA 1
ATOM 598 C C . SER A 1 81 ? 14.913 0.949 -7.793 1.00 79.31 81 SER A C 1
ATOM 600 O O . SER A 1 81 ? 16.092 1.283 -7.706 1.00 79.31 81 SER A O 1
ATOM 602 N N . ALA A 1 82 ? 14.537 -0.320 -7.998 1.00 82.44 82 ALA A N 1
ATOM 603 C CA . ALA A 1 82 ? 15.480 -1.418 -8.191 1.00 82.44 82 ALA A CA 1
ATOM 604 C C . ALA A 1 82 ? 16.208 -1.344 -9.541 1.00 82.44 82 ALA A C 1
ATOM 606 O O . ALA A 1 82 ? 17.412 -1.594 -9.571 1.00 82.44 82 ALA A O 1
ATOM 607 N N . ILE A 1 83 ? 15.520 -0.932 -10.617 1.00 81.50 83 ILE A N 1
ATOM 608 C CA . ILE A 1 83 ? 16.112 -0.732 -11.957 1.00 81.50 83 ILE A CA 1
ATOM 609 C C . ILE A 1 83 ? 17.247 0.301 -11.893 1.00 81.50 83 ILE A C 1
ATOM 611 O O . ILE A 1 83 ? 18.327 0.095 -12.440 1.00 81.50 83 ILE A O 1
ATOM 615 N N . TYR A 1 84 ? 17.039 1.389 -11.149 1.00 81.88 84 TYR A N 1
ATOM 616 C CA . TYR A 1 84 ? 18.044 2.442 -10.961 1.00 81.88 84 TYR A CA 1
ATOM 617 C C . TYR A 1 84 ? 19.156 2.086 -9.955 1.00 81.88 84 TYR A C 1
ATOM 619 O O . TYR A 1 84 ? 20.114 2.847 -9.805 1.00 81.88 84 TYR A O 1
ATOM 627 N N . GLY A 1 85 ? 19.050 0.948 -9.262 1.00 85.19 85 GLY A N 1
ATOM 628 C CA . GLY A 1 85 ? 20.096 0.396 -8.405 1.00 85.19 85 GLY A CA 1
ATOM 629 C C . GLY A 1 85 ? 19.650 0.052 -6.981 1.00 85.19 85 GLY A C 1
ATOM 630 O O . GLY A 1 85 ? 18.775 0.676 -6.382 1.00 85.19 85 GLY A O 1
ATOM 631 N N . ALA A 1 86 ? 20.338 -0.925 -6.382 1.00 88.00 86 ALA A N 1
ATOM 632 C CA . ALA A 1 86 ? 20.001 -1.465 -5.062 1.00 88.00 86 ALA A CA 1
ATOM 633 C C . ALA A 1 86 ? 19.997 -0.415 -3.932 1.00 88.00 86 ALA A C 1
ATOM 635 O O . ALA A 1 86 ? 19.212 -0.521 -2.990 1.00 88.00 86 ALA A O 1
ATOM 636 N N . SER A 1 87 ? 20.847 0.614 -4.012 1.00 90.25 87 SER A N 1
ATOM 637 C CA . SER A 1 87 ? 20.872 1.698 -3.024 1.00 90.25 87 SER A CA 1
ATOM 638 C C . SER A 1 87 ? 19.582 2.521 -3.046 1.00 90.25 87 SER A C 1
ATOM 640 O O . SER A 1 87 ? 19.016 2.795 -1.985 1.00 90.25 87 SER A O 1
ATOM 642 N N . LEU A 1 88 ? 19.084 2.873 -4.236 1.00 89.62 88 LEU A N 1
ATOM 643 C CA . LEU A 1 88 ? 17.839 3.620 -4.384 1.00 89.62 88 LEU A CA 1
ATOM 644 C C . LEU A 1 88 ? 16.636 2.779 -3.956 1.00 89.62 88 LEU A C 1
ATOM 646 O O . LEU A 1 88 ? 15.740 3.311 -3.300 1.00 89.62 88 LEU A O 1
ATOM 650 N N . LEU A 1 89 ? 16.651 1.473 -4.236 1.00 89.94 89 LEU A N 1
ATOM 651 C CA . LEU A 1 89 ? 15.660 0.527 -3.722 1.00 89.94 89 LEU A CA 1
ATOM 652 C C . LEU A 1 89 ? 15.578 0.546 -2.195 1.00 89.94 89 LEU A C 1
ATOM 654 O O . LEU A 1 89 ? 14.501 0.747 -1.634 1.00 89.94 89 LEU A O 1
ATOM 658 N N . VAL A 1 90 ? 16.712 0.400 -1.505 1.00 91.75 90 VAL A N 1
ATOM 659 C CA . VAL A 1 90 ? 16.741 0.405 -0.034 1.00 91.75 90 VAL A CA 1
ATOM 660 C C . VAL A 1 90 ? 16.210 1.729 0.521 1.00 91.75 90 VAL A C 1
ATOM 662 O O . VAL A 1 90 ? 15.368 1.720 1.421 1.00 91.75 90 VAL A O 1
ATOM 665 N N . VAL A 1 91 ? 16.640 2.867 -0.033 1.00 93.88 91 VAL A N 1
ATOM 666 C CA . VAL A 1 91 ? 16.156 4.195 0.386 1.00 93.88 91 VAL A CA 1
ATOM 667 C C . VAL A 1 91 ? 14.650 4.339 0.143 1.00 93.88 91 VAL A C 1
ATOM 669 O O . VAL A 1 91 ? 13.934 4.851 1.005 1.00 93.88 91 VAL A O 1
ATOM 672 N N . THR A 1 92 ? 14.150 3.845 -0.989 1.00 92.75 92 THR A N 1
ATOM 673 C CA . THR A 1 92 ? 12.722 3.867 -1.335 1.00 92.75 92 THR A CA 1
ATOM 674 C C . THR A 1 92 ? 11.908 3.015 -0.364 1.00 92.75 92 THR A C 1
ATOM 676 O O . THR A 1 92 ? 10.909 3.487 0.172 1.00 92.75 92 THR A O 1
ATOM 679 N N . CYS A 1 93 ? 12.359 1.805 -0.030 1.00 92.38 93 CYS A N 1
ATOM 680 C CA . CYS A 1 93 ? 11.696 0.958 0.963 1.00 92.38 93 CYS A CA 1
ATOM 681 C C . CYS A 1 93 ? 11.701 1.574 2.370 1.00 92.38 93 CYS A C 1
ATOM 683 O O . CYS A 1 93 ? 10.699 1.474 3.081 1.00 92.38 93 CYS A O 1
ATOM 685 N N . ILE A 1 94 ? 12.780 2.258 2.770 1.00 95.06 94 ILE A N 1
ATOM 686 C CA . ILE A 1 94 ? 12.811 3.026 4.025 1.00 95.06 94 ILE A CA 1
ATOM 687 C C . ILE A 1 94 ? 11.763 4.144 3.984 1.00 95.06 94 ILE A C 1
ATOM 689 O O . ILE A 1 94 ? 11.000 4.302 4.936 1.00 95.06 94 ILE A O 1
ATOM 693 N N . ALA A 1 95 ? 11.680 4.891 2.882 1.00 95.19 95 ALA A N 1
ATOM 694 C CA . ALA A 1 95 ? 10.691 5.952 2.713 1.00 95.19 95 ALA A CA 1
ATOM 695 C C . ALA A 1 95 ? 9.252 5.408 2.786 1.00 95.19 95 ALA A C 1
ATOM 697 O O . ALA A 1 95 ? 8.414 5.976 3.489 1.00 95.19 95 ALA A O 1
ATOM 698 N N . ILE A 1 96 ? 8.985 4.260 2.157 1.00 93.56 96 ILE A N 1
ATOM 699 C CA . ILE A 1 96 ? 7.696 3.561 2.233 1.00 93.56 96 ILE A CA 1
ATOM 700 C C . ILE A 1 96 ? 7.372 3.183 3.682 1.00 93.56 96 ILE A C 1
ATOM 702 O O . ILE A 1 96 ? 6.288 3.482 4.182 1.00 93.56 96 ILE A O 1
ATOM 706 N N . PHE A 1 97 ? 8.317 2.570 4.395 1.00 95.31 97 PHE A N 1
ATOM 707 C CA . PHE A 1 97 ? 8.123 2.186 5.792 1.00 95.31 97 PHE A CA 1
ATOM 708 C C . PHE A 1 97 ? 7.815 3.395 6.689 1.00 95.31 97 PHE A C 1
ATOM 710 O O . PHE A 1 97 ? 6.908 3.334 7.527 1.00 95.31 97 PHE A O 1
ATOM 717 N N . LEU A 1 98 ? 8.539 4.503 6.513 1.00 96.81 98 LEU A N 1
ATOM 718 C CA . LEU A 1 98 ? 8.333 5.728 7.286 1.00 96.81 98 LEU A CA 1
ATOM 719 C C . LEU A 1 98 ? 6.970 6.363 6.987 1.00 96.81 98 LEU A C 1
ATOM 721 O O . LEU A 1 98 ? 6.243 6.706 7.922 1.00 96.81 98 LEU A O 1
ATOM 725 N N . GLY A 1 99 ? 6.595 6.465 5.709 1.00 95.38 99 GLY A N 1
ATOM 726 C CA . GLY A 1 99 ? 5.292 6.984 5.292 1.00 95.38 99 GLY A CA 1
ATOM 727 C C . GLY A 1 99 ? 4.155 6.126 5.835 1.00 95.38 99 GLY A C 1
ATOM 728 O O . GLY A 1 99 ? 3.226 6.635 6.465 1.00 95.38 99 GLY A O 1
ATOM 729 N N . TRP A 1 100 ? 4.271 4.802 5.719 1.00 93.81 100 TRP A N 1
ATOM 730 C CA . TRP A 1 100 ? 3.268 3.888 6.249 1.00 93.81 100 TRP A CA 1
ATOM 731 C C . TRP A 1 100 ? 3.186 3.946 7.775 1.00 93.81 100 TRP A C 1
ATOM 733 O O . TRP A 1 100 ? 2.094 3.923 8.343 1.00 93.81 100 TRP A O 1
ATOM 743 N N . SER A 1 101 ? 4.308 4.076 8.478 1.00 95.62 101 SER A N 1
ATOM 744 C CA . SER A 1 101 ? 4.308 4.252 9.935 1.00 95.62 101 SER A CA 1
ATOM 745 C C . SER A 1 101 ? 3.598 5.545 10.344 1.00 95.62 101 SER A C 1
ATOM 747 O O . SER A 1 101 ? 2.788 5.531 11.274 1.00 95.62 101 SER A O 1
ATOM 749 N N . LEU A 1 102 ? 3.808 6.635 9.598 1.00 96.31 102 LEU A N 1
ATOM 750 C CA . LEU A 1 102 ? 3.119 7.906 9.815 1.00 96.31 102 LEU A CA 1
ATOM 751 C C . LEU A 1 102 ? 1.601 7.785 9.616 1.00 96.31 102 LEU A C 1
ATOM 753 O O . LEU A 1 102 ? 0.852 8.288 10.455 1.00 96.31 102 LEU A O 1
ATOM 757 N N . THR A 1 103 ? 1.130 7.052 8.597 1.00 94.25 103 THR A N 1
ATOM 758 C CA . THR A 1 103 ? -0.318 6.777 8.457 1.00 94.25 103 THR A CA 1
ATOM 759 C C . THR A 1 103 ? -0.892 6.100 9.693 1.00 94.25 103 THR A C 1
ATOM 761 O O . THR A 1 103 ? -1.990 6.442 10.110 1.00 94.25 103 THR A O 1
ATOM 764 N N . GLY A 1 104 ? -0.127 5.223 10.353 1.00 93.00 104 GLY A N 1
ATOM 765 C CA . GLY A 1 104 ? -0.580 4.555 11.573 1.00 93.00 104 GLY A CA 1
ATOM 766 C C . GLY A 1 104 ? -0.843 5.524 12.718 1.00 93.00 104 GLY A C 1
ATOM 767 O O . GLY A 1 104 ? -1.823 5.378 13.447 1.00 93.00 104 GLY A O 1
ATOM 768 N N . VAL A 1 105 ? -0.019 6.566 12.836 1.00 95.69 105 VAL A N 1
ATOM 769 C CA . VAL A 1 105 ? -0.240 7.653 13.799 1.00 95.69 105 VAL A CA 1
ATOM 770 C C . VAL A 1 105 ? -1.502 8.442 13.446 1.00 95.69 105 VAL A C 1
ATOM 772 O O . VAL A 1 105 ? -2.301 8.746 14.334 1.00 95.69 105 VAL A O 1
ATOM 775 N N . ILE A 1 106 ? -1.698 8.765 12.164 1.00 95.12 106 ILE A N 1
ATOM 776 C CA . ILE A 1 106 ? -2.870 9.505 11.671 1.00 95.12 106 ILE A CA 1
ATOM 777 C C . ILE A 1 106 ? -4.153 8.702 11.926 1.00 95.12 106 ILE A C 1
ATOM 779 O O . ILE A 1 106 ? -5.088 9.213 12.545 1.00 95.12 106 ILE A O 1
ATOM 783 N N . ASN A 1 107 ? -4.167 7.431 11.531 1.00 93.31 107 ASN A N 1
ATOM 784 C CA . ASN A 1 107 ? -5.281 6.502 11.698 1.00 93.31 107 ASN A CA 1
ATOM 785 C C . ASN A 1 107 ? -5.626 6.305 13.177 1.00 93.31 107 ASN A C 1
ATOM 787 O O . ASN A 1 107 ? -6.786 6.422 13.565 1.00 93.31 107 ASN A O 1
ATOM 791 N N . ALA A 1 108 ? -4.627 6.100 14.039 1.00 91.19 108 ALA A N 1
ATOM 792 C CA . ALA A 1 108 ? -4.859 5.954 15.472 1.00 91.19 108 ALA A CA 1
ATOM 793 C C . ALA A 1 108 ? -5.441 7.234 16.100 1.00 91.19 108 ALA A C 1
ATOM 795 O O . ALA A 1 108 ? -6.360 7.164 16.918 1.00 91.19 108 ALA A O 1
ATOM 796 N N . LYS A 1 109 ? -4.971 8.423 15.695 1.00 92.88 109 LYS A N 1
ATOM 797 C CA . LYS A 1 109 ? -5.580 9.694 16.128 1.00 92.88 109 LYS A CA 1
ATOM 798 C C . LYS A 1 109 ? -7.023 9.823 15.648 1.00 92.88 109 LYS A C 1
ATOM 800 O O . LYS A 1 109 ? -7.876 10.239 16.429 1.00 92.88 109 LYS A O 1
ATOM 805 N N . PHE A 1 110 ? -7.306 9.436 14.407 1.00 89.19 110 PHE A N 1
ATOM 806 C CA . PHE A 1 110 ? -8.662 9.436 13.868 1.00 89.19 110 PHE A CA 1
ATOM 807 C C . PHE A 1 110 ? -9.584 8.483 14.644 1.00 89.19 110 PHE A C 1
ATOM 809 O O . PHE A 1 110 ? -10.656 8.894 15.084 1.00 89.19 110 PHE A O 1
ATOM 816 N N . GLY A 1 111 ? -9.134 7.259 14.931 1.00 86.75 111 GLY A N 1
ATOM 817 C CA . GLY A 1 111 ? -9.859 6.313 15.786 1.00 86.75 111 GLY A CA 1
ATOM 818 C C . GLY A 1 111 ? -10.116 6.859 17.193 1.00 86.75 111 GLY A C 1
ATOM 819 O O . GLY A 1 111 ? -11.203 6.680 17.733 1.00 86.75 111 GLY A O 1
ATOM 820 N N . SER A 1 112 ? -9.173 7.614 17.767 1.00 88.62 112 SER A N 1
ATOM 821 C CA . SER A 1 112 ? -9.35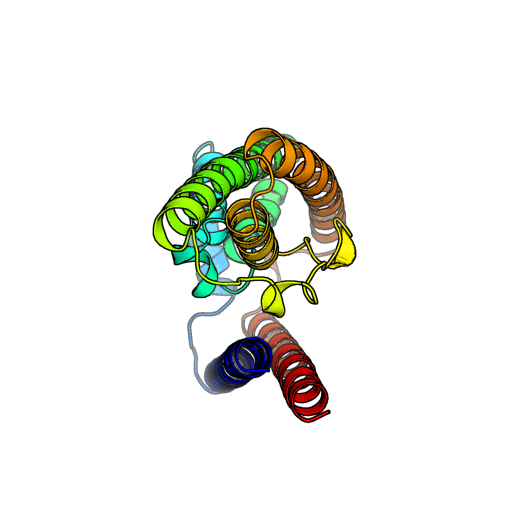8 8.273 19.070 1.00 88.62 112 SER A CA 1
ATOM 822 C C . SER A 1 112 ? -10.450 9.347 19.039 1.00 88.62 112 SER A C 1
ATOM 824 O O . SER A 1 112 ? -11.229 9.469 19.987 1.00 88.62 112 SER A O 1
ATOM 826 N N . LEU A 1 113 ? -10.539 10.109 17.944 1.00 88.38 113 LEU A N 1
ATOM 827 C CA . LEU A 1 113 ? -11.620 11.073 17.732 1.00 88.38 113 LEU A CA 1
ATOM 828 C C . LEU A 1 113 ? -12.977 10.370 17.604 1.00 88.38 113 LEU A C 1
ATOM 830 O O . LEU A 1 113 ? -13.946 10.824 18.214 1.00 88.38 113 LEU A O 1
ATOM 834 N N . LEU A 1 114 ? -13.041 9.247 16.879 1.00 83.25 114 LEU A N 1
ATOM 835 C CA . LEU A 1 114 ? -14.255 8.431 16.777 1.00 83.25 114 LEU A CA 1
ATOM 836 C C . LEU A 1 114 ? -14.666 7.861 18.139 1.00 83.25 114 LEU A C 1
ATOM 838 O O . LEU A 1 114 ? -15.817 8.027 18.533 1.00 83.25 114 LEU A O 1
ATOM 842 N N . HIS A 1 115 ? -13.727 7.286 18.898 1.00 80.88 115 HIS A N 1
ATOM 843 C CA . HIS A 1 115 ? -13.989 6.758 20.240 1.00 80.88 115 HIS A CA 1
ATOM 844 C C . HIS A 1 115 ? -14.635 7.808 21.149 1.00 80.88 115 HIS A C 1
ATOM 846 O O . HIS A 1 115 ? -15.618 7.535 21.828 1.00 80.88 115 HIS A O 1
ATOM 852 N N . ARG A 1 116 ? -14.103 9.038 21.146 1.00 82.56 116 ARG A N 1
ATOM 853 C CA . ARG A 1 116 ? -14.652 10.145 21.944 1.00 82.56 116 ARG A CA 1
ATOM 854 C C . ARG A 1 116 ? -16.057 10.545 21.503 1.00 82.56 116 ARG A C 1
ATOM 856 O O . ARG A 1 116 ? -16.852 10.922 22.355 1.00 82.56 116 ARG A O 1
ATOM 863 N N . ARG A 1 117 ? -16.342 10.489 20.200 1.00 79.88 117 ARG A N 1
ATOM 864 C CA . ARG A 1 117 ? -17.633 10.882 19.622 1.00 79.88 117 ARG A CA 1
ATOM 865 C C . ARG A 1 117 ? -18.742 9.868 19.901 1.00 79.88 117 ARG A C 1
ATOM 867 O O . ARG A 1 117 ? -19.863 10.287 20.143 1.00 79.88 117 ARG A O 1
ATOM 874 N N . PHE A 1 118 ? -18.421 8.576 19.891 1.00 71.94 118 PHE A N 1
ATOM 875 C CA . PHE A 1 118 ? -19.376 7.477 20.094 1.00 71.94 118 PHE A CA 1
ATOM 876 C C . PHE A 1 118 ? -19.308 6.875 21.508 1.00 71.94 118 PHE A C 1
ATOM 878 O O . PHE A 1 118 ? -19.767 5.764 21.762 1.00 71.94 118 PHE A O 1
ATOM 885 N N . ARG A 1 119 ? -18.714 7.606 22.458 1.00 66.50 119 ARG A N 1
ATOM 886 C CA . ARG A 1 119 ? -18.545 7.158 23.841 1.00 66.50 119 ARG A CA 1
ATOM 887 C C . ARG A 1 119 ? -19.910 7.064 24.535 1.00 66.50 119 ARG A C 1
ATOM 889 O O . ARG A 1 119 ? -20.481 8.091 24.886 1.00 66.50 119 ARG A O 1
ATOM 896 N N . GLY A 1 120 ? -20.394 5.844 24.766 1.00 58.12 120 GLY A N 1
ATOM 897 C CA . GLY A 1 120 ? -21.677 5.572 25.432 1.00 58.12 120 GLY A CA 1
ATOM 898 C C . GLY A 1 120 ? -22.649 4.731 24.603 1.00 58.12 120 GLY A C 1
ATOM 899 O O . GLY A 1 120 ? -23.619 4.227 25.158 1.00 58.12 120 GLY A O 1
ATOM 900 N N . GLU A 1 121 ? -22.372 4.534 23.313 1.00 58.97 121 GLU A N 1
ATOM 901 C CA . GLU A 1 121 ? -23.017 3.493 22.513 1.00 58.97 121 GLU A CA 1
ATOM 902 C C . GLU A 1 121 ? -22.253 2.178 22.711 1.00 58.97 121 GLU A C 1
ATOM 904 O O . GLU A 1 121 ? -21.023 2.169 22.802 1.00 58.97 121 GLU A O 1
ATOM 909 N N . ASP A 1 122 ? -22.976 1.068 22.845 1.00 53.66 122 ASP A N 1
ATOM 910 C CA . ASP A 1 122 ? -22.384 -0.249 23.058 1.00 53.66 122 ASP A CA 1
ATOM 911 C C . ASP A 1 122 ? -21.754 -0.732 21.736 1.00 53.66 122 ASP A C 1
ATOM 913 O O . ASP A 1 122 ? -22.402 -1.336 20.888 1.00 53.66 122 ASP A O 1
ATOM 917 N N . ILE A 1 123 ? -20.475 -0.406 21.512 1.00 56.34 123 ILE A N 1
ATOM 918 C CA . ILE A 1 123 ? -19.699 -0.833 20.324 1.00 56.34 123 ILE A CA 1
ATOM 919 C C . ILE A 1 123 ? -19.276 -2.319 20.458 1.00 56.34 123 ILE A C 1
ATOM 921 O O . ILE A 1 123 ? -18.439 -2.820 19.703 1.00 56.34 123 ILE A O 1
ATOM 925 N N . SER A 1 124 ? -19.833 -3.050 21.430 1.00 49.62 124 SER A N 1
ATOM 926 C CA . SER A 1 124 ? -19.532 -4.458 21.702 1.00 49.62 124 SER A CA 1
ATOM 927 C C . SER A 1 124 ? -19.842 -5.377 20.520 1.00 49.62 124 SER A C 1
ATOM 929 O O . SER A 1 124 ? -19.102 -6.328 20.315 1.00 49.62 124 SER A O 1
ATOM 931 N N . ASP A 1 125 ? -20.780 -5.040 19.632 1.00 46.97 125 ASP A N 1
ATOM 932 C CA . ASP A 1 125 ? -21.029 -5.813 18.399 1.00 46.97 125 ASP A CA 1
ATOM 933 C C . ASP A 1 125 ? -19.899 -5.723 17.347 1.00 46.97 125 ASP A C 1
ATOM 935 O O . ASP A 1 125 ? -19.913 -6.428 16.335 1.00 46.97 125 ASP A O 1
ATOM 939 N N . VAL A 1 126 ? -18.871 -4.894 17.567 1.00 49.88 126 VAL A N 1
ATOM 940 C CA . VAL A 1 126 ? -17.632 -4.899 16.761 1.00 49.88 126 VAL A CA 1
ATOM 941 C C . VAL A 1 126 ? -16.606 -5.911 17.323 1.00 49.88 126 VAL A C 1
ATOM 943 O O . VAL A 1 126 ? -15.534 -6.091 16.739 1.00 49.88 126 VAL A O 1
ATOM 946 N N . GLN A 1 127 ? -16.922 -6.608 18.430 1.00 43.91 127 GLN A N 1
ATOM 947 C CA . GLN A 1 127 ? -16.048 -7.580 19.116 1.00 43.91 127 GLN A CA 1
ATOM 948 C C . GLN A 1 127 ? -15.611 -8.767 18.250 1.00 43.91 127 GLN A C 1
ATOM 950 O O . GLN A 1 127 ? -14.561 -9.342 18.524 1.00 43.91 127 GLN A O 1
ATOM 955 N N . GLU A 1 128 ? -16.326 -9.130 17.186 1.00 41.38 128 GLU A N 1
ATOM 956 C CA . GLU A 1 128 ? -15.932 -10.278 16.352 1.00 41.38 128 GLU A CA 1
ATOM 957 C C . GLU A 1 128 ? -14.841 -9.975 15.318 1.00 41.38 128 GLU A C 1
ATOM 959 O O . GLU A 1 128 ? -14.265 -10.894 14.738 1.00 41.38 128 GLU A O 1
ATOM 964 N N . ALA A 1 129 ? -14.465 -8.710 15.127 1.00 42.09 129 ALA A N 1
ATOM 965 C CA . ALA A 1 129 ? -13.312 -8.355 14.307 1.00 42.09 129 ALA A CA 1
ATOM 966 C C . ALA A 1 129 ? -12.057 -8.117 15.160 1.00 42.09 129 ALA A C 1
ATOM 968 O O . ALA A 1 129 ? -11.260 -7.225 14.869 1.00 42.09 129 ALA A O 1
ATOM 969 N N . VAL A 1 130 ? -11.800 -8.976 16.155 1.00 47.31 130 VAL A N 1
ATOM 970 C CA . VAL A 1 130 ? -10.416 -9.288 16.553 1.00 47.31 130 VAL A CA 1
ATOM 971 C C . VAL A 1 130 ? -9.783 -10.081 15.403 1.00 47.31 130 VAL A C 1
ATOM 973 O O . VAL A 1 130 ? -9.399 -11.241 15.533 1.00 47.31 130 VAL A O 1
ATOM 976 N N . VAL A 1 131 ? -9.664 -9.459 14.226 1.00 47.84 131 VAL A N 1
ATOM 977 C CA . VAL A 1 131 ? -8.652 -9.879 13.266 1.00 47.84 131 VAL A CA 1
ATOM 978 C C . VAL A 1 131 ? -7.359 -9.514 13.965 1.00 47.84 131 VAL A C 1
ATOM 980 O O . VAL A 1 131 ? -6.989 -8.342 14.071 1.00 47.84 131 VAL A O 1
ATOM 983 N N . GLY A 1 132 ? -6.768 -10.530 14.591 1.00 51.06 132 GLY A N 1
ATOM 984 C CA . GLY A 1 132 ? -5.588 -10.381 15.415 1.00 51.06 132 GLY A CA 1
ATOM 985 C C . GLY A 1 132 ? -4.484 -9.646 14.666 1.00 51.06 132 GLY A C 1
ATOM 986 O O . GLY A 1 132 ? -4.514 -9.463 13.449 1.00 51.06 132 GLY A O 1
ATOM 987 N N . SER A 1 133 ? -3.444 -9.288 15.404 1.00 54.53 133 SER A N 1
ATOM 988 C CA . SER A 1 133 ? -2.153 -8.802 14.907 1.00 54.53 133 SER A CA 1
ATOM 989 C C . SER A 1 133 ? -1.418 -9.796 13.986 1.00 54.53 133 SER A C 1
ATOM 991 O O . SER A 1 133 ? -0.193 -9.820 13.954 1.00 54.53 133 SER A O 1
ATOM 993 N N . SER A 1 134 ? -2.145 -10.655 13.274 1.00 65.06 134 SER A N 1
ATOM 994 C CA . SER A 1 134 ? -1.637 -11.545 12.256 1.00 65.06 134 SER A CA 1
ATOM 995 C C . SER A 1 134 ? -1.076 -10.711 11.118 1.00 65.06 134 SER A C 1
ATOM 997 O O . SER A 1 134 ? -1.785 -9.927 10.476 1.00 65.06 134 SER A O 1
ATOM 999 N N . LEU A 1 135 ? 0.209 -10.930 10.859 1.00 65.50 135 LEU A N 1
ATOM 1000 C CA . LEU A 1 135 ? 0.907 -10.389 9.702 1.00 65.50 135 LEU A CA 1
ATOM 1001 C C . LEU A 1 135 ? 0.125 -10.692 8.415 1.00 65.50 135 LEU A C 1
ATOM 1003 O O . LEU A 1 135 ? -0.013 -9.808 7.582 1.00 65.50 135 LEU A O 1
ATOM 1007 N N . VAL A 1 136 ? -0.488 -11.880 8.312 1.00 62.94 136 VAL A N 1
ATOM 1008 C CA . VAL A 1 136 ? -1.207 -12.396 7.128 1.00 62.94 136 VAL A CA 1
ATOM 1009 C C . VAL A 1 136 ? -2.373 -11.511 6.677 1.00 62.94 136 VAL A C 1
ATOM 1011 O O . VAL A 1 136 ? -2.627 -11.407 5.484 1.00 62.94 136 VAL A O 1
ATOM 1014 N N . TYR A 1 137 ? -3.049 -10.816 7.593 1.00 63.88 137 TYR A N 1
ATOM 1015 C CA . TYR A 1 137 ? -4.195 -9.960 7.248 1.00 63.88 137 TYR A CA 1
ATOM 1016 C C . TYR A 1 137 ? -3.843 -8.465 7.200 1.00 63.88 137 TYR A C 1
ATOM 1018 O O . TYR A 1 137 ? -4.721 -7.628 7.011 1.00 63.88 137 TYR A O 1
ATOM 1026 N N . SER A 1 138 ? -2.563 -8.121 7.380 1.00 69.75 138 SER A N 1
ATOM 1027 C CA . SER A 1 138 ? -2.061 -6.742 7.474 1.00 69.75 138 SER A CA 1
ATOM 1028 C C . SER A 1 138 ? -1.077 -6.370 6.353 1.00 69.75 138 SER A C 1
ATOM 1030 O O . SER A 1 138 ? -0.372 -5.371 6.478 1.00 69.75 138 SER A O 1
ATOM 1032 N N . TRP A 1 139 ? -1.009 -7.161 5.275 1.00 72.62 139 TRP A N 1
ATOM 1033 C CA . TRP A 1 139 ? -0.099 -6.907 4.148 1.00 72.62 139 TRP A CA 1
ATOM 1034 C C . TRP A 1 139 ? -0.493 -5.677 3.332 1.00 72.62 139 TRP A C 1
ATOM 1036 O O . TRP A 1 139 ? 0.379 -4.983 2.819 1.00 72.62 139 TRP A O 1
ATOM 1046 N N . PHE A 1 140 ? -1.794 -5.391 3.235 1.00 78.56 140 PHE A N 1
ATOM 1047 C CA . PHE A 1 140 ? -2.284 -4.241 2.485 1.00 78.56 140 PHE A CA 1
ATOM 1048 C C . PHE A 1 140 ? -2.428 -3.002 3.384 1.00 78.56 140 PHE A C 1
ATOM 1050 O O . PHE A 1 140 ? -2.974 -3.109 4.493 1.00 78.56 140 PHE A O 1
ATOM 1057 N N . PRO A 1 141 ? -1.982 -1.816 2.920 1.00 83.56 141 PRO A N 1
ATOM 1058 C CA . PRO A 1 141 ? -2.032 -0.586 3.707 1.00 83.56 141 PRO A CA 1
ATOM 1059 C C . PRO A 1 141 ? -3.431 -0.231 4.215 1.00 83.56 141 PRO A C 1
ATOM 1061 O O . PRO A 1 141 ? -3.588 0.104 5.390 1.00 83.56 141 PRO A O 1
ATOM 1064 N N . ASN A 1 142 ? -4.447 -0.383 3.368 1.00 78.69 142 ASN A N 1
ATOM 1065 C CA . ASN A 1 142 ? -5.847 -0.102 3.686 1.00 78.69 142 ASN A CA 1
ATOM 1066 C C . ASN A 1 142 ? -6.421 -1.037 4.770 1.00 78.69 142 ASN A C 1
ATOM 1068 O O . ASN A 1 142 ? -7.107 -0.578 5.684 1.00 78.69 142 ASN A O 1
ATOM 1072 N N . PHE A 1 143 ? -6.117 -2.338 4.736 1.00 79.00 143 PHE A N 1
ATOM 1073 C CA . PHE A 1 143 ? -6.563 -3.278 5.770 1.00 79.00 143 PHE A CA 1
ATOM 1074 C C . PHE A 1 143 ? -5.929 -2.940 7.105 1.00 79.00 143 PHE A C 1
ATOM 1076 O O . PHE A 1 143 ? -6.609 -2.948 8.133 1.00 79.00 143 PHE A O 1
ATOM 1083 N N . ARG A 1 144 ? -4.647 -2.564 7.091 1.00 85.62 144 ARG A N 1
ATOM 1084 C CA . ARG A 1 144 ? -3.985 -2.127 8.312 1.00 85.62 144 ARG A CA 1
ATOM 1085 C C . ARG A 1 144 ? -4.607 -0.848 8.865 1.00 85.62 144 ARG A C 1
ATOM 1087 O O . ARG A 1 144 ? -4.845 -0.785 10.068 1.00 85.62 144 ARG A O 1
ATOM 1094 N N . ALA A 1 145 ? -4.927 0.114 8.004 1.00 87.00 145 ALA A N 1
ATOM 1095 C CA . ALA A 1 145 ? -5.592 1.352 8.392 1.00 87.00 145 ALA A CA 1
ATOM 1096 C C . ALA A 1 145 ? -6.938 1.096 9.087 1.00 87.00 145 ALA A C 1
ATOM 1098 O O . ALA A 1 145 ? -7.202 1.654 10.153 1.00 87.00 145 ALA A O 1
ATOM 1099 N N . ASN A 1 146 ? -7.755 0.196 8.531 1.00 83.19 146 ASN A N 1
ATOM 1100 C CA . ASN A 1 146 ? -9.033 -0.209 9.122 1.00 83.19 146 ASN A CA 1
ATOM 1101 C C . ASN A 1 146 ? -8.851 -0.794 10.529 1.00 83.19 146 ASN A C 1
ATOM 1103 O O . ASN A 1 146 ? -9.578 -0.420 11.449 1.00 83.19 146 ASN A O 1
ATOM 1107 N N . LEU A 1 147 ? -7.858 -1.671 10.715 1.00 83.38 147 LEU A N 1
ATOM 1108 C CA . LEU A 1 147 ? -7.570 -2.274 12.019 1.00 83.38 147 LEU A CA 1
ATOM 1109 C C . LEU A 1 147 ? -7.090 -1.244 13.040 1.00 83.38 147 LEU A C 1
ATOM 1111 O O . LEU A 1 147 ? -7.536 -1.272 14.181 1.00 83.38 147 LEU A O 1
ATOM 1115 N N . GLU A 1 148 ? -6.208 -0.326 12.647 1.00 87.00 148 GLU A N 1
ATOM 1116 C CA . GLU A 1 148 ? -5.709 0.729 13.536 1.00 87.00 148 GLU A CA 1
ATOM 1117 C C . GLU A 1 148 ? -6.841 1.631 14.037 1.00 87.00 148 GLU A C 1
ATOM 1119 O O . GLU A 1 148 ? -6.941 1.889 15.238 1.00 87.00 148 GLU A O 1
ATOM 1124 N N . VAL A 1 149 ? -7.713 2.084 13.129 1.00 87.00 149 VAL A N 1
ATOM 1125 C CA . VAL A 1 149 ? -8.866 2.926 13.477 1.00 87.00 149 VAL A CA 1
ATOM 1126 C C . VAL A 1 149 ? -9.835 2.162 14.374 1.00 87.00 149 VAL A C 1
ATOM 1128 O O . VAL A 1 149 ? -10.219 2.685 15.419 1.00 87.00 149 VAL A O 1
ATOM 1131 N N . ALA A 1 150 ? -10.197 0.930 14.004 1.00 82.06 150 ALA A N 1
ATOM 1132 C CA . ALA A 1 150 ? -11.137 0.110 14.764 1.00 82.06 150 ALA A CA 1
ATOM 1133 C C . ALA A 1 150 ? -10.628 -0.185 16.182 1.00 82.06 150 ALA A C 1
ATOM 1135 O O . ALA A 1 150 ? -11.364 -0.006 17.148 1.00 82.06 150 ALA A O 1
ATOM 1136 N N . GLN A 1 151 ? -9.352 -0.556 16.325 1.00 83.06 151 GLN A N 1
ATOM 1137 C CA . GLN A 1 151 ? -8.738 -0.857 17.619 1.00 83.06 151 GLN A CA 1
ATOM 1138 C C . GLN A 1 151 ? -8.793 0.339 18.572 1.00 83.06 151 GLN A C 1
ATOM 1140 O O . GLN A 1 151 ? -9.194 0.196 19.728 1.00 83.06 151 GLN A O 1
ATOM 1145 N N . VAL A 1 152 ? -8.430 1.535 18.099 1.00 87.88 152 VAL A N 1
ATOM 1146 C CA . VAL A 1 152 ? -8.503 2.737 18.942 1.00 87.88 152 VAL A CA 1
ATOM 1147 C C . VAL A 1 152 ? -9.954 3.156 19.193 1.00 87.88 152 VAL A C 1
ATOM 1149 O O . VAL A 1 152 ? -10.276 3.568 20.306 1.00 87.88 152 VAL A O 1
ATOM 1152 N N . ALA A 1 153 ? -10.847 3.014 18.207 1.00 82.75 153 ALA A N 1
ATOM 1153 C CA . ALA A 1 153 ? -12.277 3.285 18.375 1.00 82.75 153 ALA A CA 1
ATOM 1154 C C . ALA A 1 153 ? -12.915 2.402 19.468 1.00 82.75 153 ALA A C 1
ATOM 1156 O O . ALA A 1 153 ? -13.791 2.863 20.198 1.00 82.75 153 ALA A O 1
ATOM 1157 N N . GLN A 1 154 ? -12.418 1.174 19.639 1.00 77.94 154 GLN A N 1
ATOM 1158 C CA . GLN A 1 154 ? -12.804 0.232 20.698 1.00 77.94 154 GLN A CA 1
ATOM 1159 C C . GLN A 1 154 ? -12.164 0.528 22.068 1.00 77.94 154 GLN A C 1
ATOM 1161 O O . GLN A 1 154 ? -12.429 -0.178 23.037 1.00 77.94 154 GLN A O 1
ATOM 1166 N N . GLY A 1 155 ? -11.335 1.569 22.178 1.00 81.00 155 GLY A N 1
ATOM 1167 C CA . GLY A 1 155 ? -10.742 2.007 23.443 1.00 81.00 155 GLY A CA 1
ATOM 1168 C C . GLY A 1 155 ? -9.326 1.494 23.714 1.00 81.00 155 GLY A C 1
ATOM 1169 O O . GLY A 1 155 ? -8.800 1.744 24.800 1.00 81.00 155 GLY A O 1
ATOM 1170 N N . LEU A 1 156 ? -8.668 0.824 22.758 1.00 84.81 156 LEU A N 1
ATOM 1171 C CA . LEU A 1 156 ? -7.236 0.530 22.889 1.00 84.81 156 LEU A CA 1
ATOM 1172 C C . LEU A 1 156 ? -6.415 1.823 22.881 1.00 84.81 156 LEU A C 1
ATOM 1174 O O . LEU A 1 156 ? -6.758 2.814 22.230 1.00 84.81 156 LEU A O 1
ATOM 1178 N N . SER A 1 157 ? -5.287 1.808 23.594 1.00 89.69 157 SER A N 1
ATOM 1179 C CA . SER A 1 157 ? -4.421 2.978 23.663 1.00 89.69 157 SER A CA 1
ATOM 1180 C C . SER A 1 157 ? -3.784 3.267 22.295 1.00 89.69 157 SER A C 1
ATOM 1182 O O . SER A 1 157 ? -3.287 2.371 21.608 1.00 89.69 157 SER A O 1
ATOM 1184 N N . VAL A 1 158 ? -3.758 4.546 21.905 1.00 90.75 158 VAL A N 1
ATOM 1185 C CA . VAL A 1 158 ? -3.124 5.008 20.654 1.00 90.75 158 VAL A CA 1
ATOM 1186 C C . VAL A 1 158 ? -1.671 4.541 20.572 1.00 90.75 158 VAL A C 1
ATOM 1188 O O . VAL A 1 158 ? -1.215 4.107 19.517 1.00 90.75 158 VAL A O 1
ATOM 1191 N N . ARG A 1 159 ? -0.945 4.601 21.696 1.00 92.81 159 ARG A N 1
ATOM 1192 C CA . ARG A 1 159 ? 0.467 4.213 21.766 1.00 92.81 159 ARG A CA 1
ATOM 1193 C C . ARG A 1 159 ? 0.659 2.735 21.436 1.00 92.81 159 ARG A C 1
ATOM 1195 O O . ARG A 1 159 ? 1.541 2.416 20.643 1.00 92.81 159 ARG A O 1
ATOM 1202 N N . ASP A 1 160 ? -0.161 1.858 22.008 1.00 88.50 160 ASP A N 1
ATOM 1203 C CA . ASP A 1 160 ? -0.024 0.415 21.804 1.00 88.50 160 ASP A CA 1
ATOM 1204 C C . ASP A 1 160 ? -0.382 0.017 20.374 1.00 88.50 160 ASP A C 1
ATOM 1206 O O . ASP A 1 160 ? 0.315 -0.802 19.772 1.00 88.50 160 ASP A O 1
ATOM 1210 N N . VAL A 1 161 ? -1.436 0.620 19.811 1.00 88.81 161 VAL A N 1
ATOM 1211 C CA . VAL A 1 161 ? -1.851 0.375 18.423 1.00 88.81 161 VAL A CA 1
ATOM 1212 C C . VAL A 1 161 ? -0.763 0.823 17.452 1.00 88.81 161 VAL A C 1
ATOM 1214 O O . VAL A 1 161 ? -0.361 0.036 16.594 1.00 88.81 161 VAL A O 1
ATOM 1217 N N . VAL A 1 162 ? -0.231 2.040 17.616 1.00 93.06 162 VAL A N 1
ATOM 1218 C CA . VAL A 1 162 ? 0.858 2.556 16.774 1.00 93.06 162 VAL A CA 1
ATOM 1219 C C . VAL A 1 162 ? 2.094 1.671 16.893 1.00 93.06 162 VAL A C 1
ATOM 1221 O O . VAL A 1 162 ? 2.616 1.237 15.874 1.00 93.06 162 VAL A O 1
ATOM 1224 N N . PHE A 1 163 ? 2.533 1.334 18.109 1.00 92.56 163 PHE A N 1
ATOM 1225 C CA . PHE A 1 163 ? 3.734 0.522 18.314 1.00 92.56 163 PHE A CA 1
ATOM 1226 C C . PHE A 1 163 ? 3.616 -0.868 17.676 1.00 92.56 163 PHE A C 1
ATOM 1228 O O . PHE A 1 163 ? 4.473 -1.267 16.885 1.00 92.56 163 PHE A O 1
ATOM 1235 N N . LYS A 1 164 ? 2.521 -1.589 17.953 1.00 89.62 164 LYS A N 1
ATOM 1236 C CA . LYS A 1 164 ? 2.259 -2.904 17.347 1.00 89.62 164 LYS A CA 1
ATOM 1237 C C . LYS A 1 164 ? 2.145 -2.806 15.827 1.00 89.62 164 LYS A C 1
ATOM 1239 O O . LYS A 1 164 ? 2.608 -3.696 15.118 1.00 89.62 164 LYS A O 1
ATOM 1244 N N . SER A 1 165 ? 1.548 -1.726 15.325 1.00 90.44 165 SER A N 1
ATOM 1245 C CA . SER A 1 165 ? 1.445 -1.484 13.892 1.00 90.44 165 SER A CA 1
ATOM 1246 C C . SER A 1 165 ? 2.795 -1.263 13.233 1.00 90.44 165 SER A C 1
ATOM 1248 O O . SER A 1 165 ? 3.078 -1.894 12.220 1.00 90.44 165 SER A O 1
ATOM 1250 N N . THR A 1 166 ? 3.659 -0.446 13.827 1.00 94.00 166 THR A N 1
ATOM 1251 C CA . THR A 1 166 ? 5.003 -0.190 13.305 1.00 94.00 166 THR A CA 1
ATOM 1252 C C . THR A 1 166 ? 5.823 -1.475 13.208 1.00 94.00 166 THR A C 1
ATOM 1254 O O . THR A 1 166 ? 6.488 -1.682 12.199 1.00 94.00 166 THR A O 1
ATOM 1257 N N . ILE A 1 167 ? 5.727 -2.379 14.191 1.00 91.94 167 ILE A N 1
ATOM 1258 C CA . ILE A 1 167 ? 6.401 -3.689 14.135 1.00 91.94 167 ILE A CA 1
ATOM 1259 C C . ILE A 1 167 ? 5.918 -4.503 12.931 1.00 91.94 167 ILE A C 1
ATOM 1261 O O . ILE A 1 167 ? 6.723 -5.018 12.161 1.00 91.94 167 ILE A O 1
ATOM 1265 N N . ILE A 1 168 ? 4.602 -4.597 12.739 1.00 89.25 168 ILE A N 1
ATOM 1266 C CA . ILE A 1 168 ? 4.015 -5.321 11.603 1.00 89.25 168 ILE A CA 1
ATOM 1267 C C . ILE A 1 168 ? 4.471 -4.707 10.278 1.00 89.25 168 ILE A C 1
ATOM 1269 O O . ILE A 1 168 ? 4.943 -5.422 9.397 1.00 89.25 168 ILE A O 1
ATOM 1273 N N . LYS A 1 169 ? 4.390 -3.380 10.155 1.00 91.69 169 LYS A N 1
ATOM 1274 C CA . LYS A 1 169 ? 4.799 -2.641 8.956 1.00 91.69 169 LYS A CA 1
ATOM 1275 C C . LYS A 1 169 ? 6.281 -2.813 8.656 1.00 91.69 169 LYS A C 1
ATOM 1277 O O . LYS A 1 169 ? 6.635 -2.894 7.486 1.00 91.69 169 LYS A O 1
ATOM 1282 N N . PHE A 1 170 ? 7.130 -2.906 9.678 1.00 93.44 170 PHE A N 1
ATOM 1283 C CA . PHE A 1 170 ? 8.553 -3.190 9.510 1.00 93.44 170 PHE A CA 1
ATOM 1284 C C . PHE A 1 170 ? 8.762 -4.552 8.843 1.00 93.44 170 PHE A C 1
ATOM 1286 O O . PHE A 1 170 ? 9.416 -4.627 7.806 1.00 93.44 170 PHE A O 1
ATOM 1293 N N . PHE A 1 171 ? 8.146 -5.612 9.378 1.00 91.31 171 PHE A N 1
ATOM 1294 C CA . PHE A 1 171 ? 8.268 -6.952 8.800 1.00 91.31 171 PHE A CA 1
ATOM 1295 C C . PHE A 1 171 ? 7.678 -7.037 7.395 1.00 91.31 171 PHE A C 1
ATOM 1297 O O . PHE A 1 171 ? 8.316 -7.597 6.509 1.00 91.31 171 PHE A O 1
ATOM 1304 N N . VAL A 1 172 ? 6.501 -6.448 7.164 1.00 87.50 172 VAL A N 1
ATOM 1305 C CA . VAL A 1 172 ? 5.899 -6.421 5.825 1.00 87.50 172 VAL A CA 1
ATOM 1306 C C . VAL A 1 172 ? 6.803 -5.667 4.850 1.00 87.50 172 VAL A C 1
ATOM 1308 O O . VAL A 1 172 ? 7.111 -6.196 3.791 1.00 87.50 172 VAL A O 1
ATOM 1311 N N . SER A 1 173 ? 7.307 -4.485 5.214 1.00 90.50 173 SER A N 1
ATOM 1312 C CA . SER A 1 173 ? 8.203 -3.705 4.345 1.00 90.50 173 SER A CA 1
ATOM 1313 C C . SER A 1 173 ? 9.502 -4.454 4.042 1.00 90.50 173 SER A C 1
ATOM 1315 O O . SER A 1 173 ? 9.986 -4.410 2.915 1.00 90.50 173 SER A O 1
ATOM 1317 N N . PHE A 1 174 ? 10.045 -5.185 5.021 1.00 91.06 174 PHE A N 1
ATOM 1318 C CA . PHE A 1 174 ? 11.222 -6.027 4.826 1.00 91.06 174 PHE A CA 1
ATOM 1319 C C . PHE A 1 174 ? 10.951 -7.182 3.854 1.00 91.06 174 PHE A C 1
ATOM 1321 O O . PHE A 1 174 ? 11.737 -7.408 2.937 1.00 91.06 174 PHE A O 1
ATOM 1328 N N . VAL A 1 175 ? 9.827 -7.888 4.002 1.00 88.62 175 VAL A N 1
ATOM 1329 C CA . VAL A 1 175 ? 9.470 -8.962 3.064 1.00 88.62 175 VAL A CA 1
ATOM 1330 C C . VAL A 1 175 ? 9.194 -8.404 1.669 1.00 88.62 175 VAL A C 1
ATOM 1332 O O . VAL A 1 175 ? 9.627 -9.000 0.688 1.00 88.62 175 VAL A O 1
ATOM 1335 N N . MET A 1 176 ? 8.548 -7.241 1.564 1.00 85.56 176 MET A N 1
ATOM 1336 C CA . MET A 1 176 ? 8.321 -6.572 0.281 1.00 85.56 176 MET A CA 1
ATOM 1337 C C . MET A 1 176 ? 9.629 -6.160 -0.395 1.00 85.56 176 MET A C 1
ATOM 1339 O O . MET A 1 176 ? 9.757 -6.346 -1.599 1.00 85.56 176 MET A O 1
ATOM 1343 N N . LEU A 1 177 ? 10.617 -5.666 0.358 1.00 90.19 177 LEU A N 1
ATOM 1344 C CA . LEU A 1 177 ? 11.958 -5.388 -0.166 1.00 90.19 177 LEU A CA 1
ATOM 1345 C C . LEU A 1 177 ? 12.591 -6.651 -0.769 1.00 90.19 177 LEU A C 1
ATOM 1347 O O . LEU A 1 177 ? 13.084 -6.606 -1.894 1.00 90.19 177 LEU A O 1
ATOM 1351 N N . LEU A 1 178 ? 12.552 -7.778 -0.048 1.00 89.94 178 LEU A N 1
ATOM 1352 C CA . LEU A 1 178 ? 13.079 -9.054 -0.546 1.00 89.94 178 LEU A CA 1
ATOM 1353 C C . LEU A 1 178 ? 12.320 -9.541 -1.783 1.00 89.94 178 LEU A C 1
ATOM 1355 O O . LEU A 1 178 ? 12.936 -10.006 -2.737 1.00 89.94 178 LEU A O 1
ATOM 1359 N N . LEU A 1 179 ? 10.993 -9.416 -1.776 1.00 86.88 179 LEU A N 1
ATOM 1360 C CA . LEU A 1 179 ? 10.149 -9.798 -2.901 1.00 86.88 179 LEU A CA 1
ATOM 1361 C C . LEU A 1 179 ? 10.480 -8.968 -4.141 1.00 86.88 179 LEU A C 1
ATOM 1363 O O . LEU A 1 179 ? 10.698 -9.545 -5.199 1.00 86.88 179 LEU A O 1
ATOM 1367 N N . ILE A 1 180 ? 10.555 -7.640 -4.009 1.00 87.19 180 ILE A N 1
ATOM 1368 C CA . ILE A 1 180 ? 10.914 -6.740 -5.111 1.00 87.19 180 ILE A CA 1
ATOM 1369 C C . ILE A 1 180 ? 12.290 -7.113 -5.649 1.00 87.19 180 ILE A C 1
ATOM 1371 O O . ILE A 1 180 ? 12.430 -7.272 -6.854 1.00 87.19 180 ILE A O 1
ATOM 1375 N N . PHE A 1 181 ? 13.268 -7.332 -4.767 1.00 86.38 181 PHE A N 1
ATOM 1376 C CA . PHE A 1 181 ? 14.613 -7.737 -5.165 1.00 86.38 181 PHE A CA 1
ATOM 1377 C C . PHE A 1 181 ? 14.609 -9.035 -5.988 1.00 86.38 181 PHE A C 1
ATOM 1379 O O . PHE A 1 181 ? 15.221 -9.085 -7.053 1.00 86.38 181 PHE A O 1
ATOM 1386 N N . VAL A 1 182 ? 13.885 -10.066 -5.535 1.00 86.38 182 VAL A N 1
ATOM 1387 C CA . VAL A 1 182 ? 13.742 -11.337 -6.267 1.00 86.38 182 VAL A CA 1
ATOM 1388 C C . VAL A 1 182 ? 13.042 -11.124 -7.606 1.00 86.38 182 VAL A C 1
ATOM 1390 O O . VAL A 1 182 ? 13.525 -11.614 -8.622 1.00 86.38 182 VAL A O 1
ATOM 1393 N N . VAL A 1 183 ? 11.935 -10.377 -7.627 1.00 84.38 183 VAL A N 1
ATOM 1394 C CA . VAL A 1 183 ? 11.186 -10.091 -8.857 1.00 84.38 183 VAL A CA 1
ATOM 1395 C C . VAL A 1 183 ? 12.084 -9.390 -9.869 1.00 84.38 183 VAL A C 1
ATOM 1397 O O . VAL A 1 183 ? 12.183 -9.853 -10.995 1.00 84.38 183 VAL A O 1
ATOM 1400 N N . THR A 1 184 ? 12.809 -8.349 -9.469 1.00 83.50 184 THR A N 1
ATOM 1401 C CA . THR A 1 184 ? 13.688 -7.588 -10.371 1.00 83.50 184 THR A CA 1
ATOM 1402 C C . THR A 1 184 ? 14.939 -8.355 -10.795 1.00 83.50 184 THR A C 1
ATOM 1404 O O . THR A 1 184 ? 15.556 -8.011 -11.793 1.00 83.50 184 THR A O 1
ATOM 1407 N N . ALA A 1 185 ? 15.337 -9.386 -10.044 1.00 83.94 185 ALA A N 1
ATOM 1408 C CA . ALA A 1 185 ? 16.454 -10.254 -10.413 1.00 83.94 185 ALA A CA 1
ATOM 1409 C C . ALA A 1 185 ? 16.050 -11.362 -11.401 1.00 83.94 185 ALA A C 1
ATOM 1411 O O . ALA A 1 185 ? 16.910 -11.897 -12.097 1.00 83.94 185 ALA A O 1
ATOM 1412 N N . VAL A 1 186 ? 14.766 -11.737 -11.430 1.00 86.69 186 VAL A N 1
ATOM 1413 C CA . VAL A 1 186 ? 14.240 -12.842 -12.251 1.00 86.69 186 VAL A CA 1
ATOM 1414 C C . VAL A 1 186 ? 13.495 -12.336 -13.486 1.00 86.69 186 VAL A C 1
ATOM 1416 O O . VAL A 1 186 ? 13.547 -12.984 -14.529 1.00 86.69 186 VAL A O 1
ATOM 1419 N N . PHE A 1 187 ? 12.805 -11.202 -13.377 1.00 81.88 187 PHE A N 1
ATOM 1420 C CA . PHE A 1 187 ? 11.950 -10.645 -14.418 1.00 81.88 187 PHE A CA 1
ATOM 1421 C C . PHE A 1 187 ? 12.498 -9.314 -14.916 1.00 81.88 187 PHE A C 1
ATOM 1423 O O . PHE A 1 187 ? 12.787 -8.415 -14.124 1.00 81.88 187 PHE A O 1
ATOM 1430 N N . ASP A 1 188 ? 12.575 -9.181 -16.237 1.00 80.94 188 ASP A N 1
ATOM 1431 C CA . ASP A 1 188 ? 12.853 -7.905 -16.875 1.00 80.94 188 ASP A CA 1
ATOM 1432 C C . ASP A 1 188 ? 11.556 -7.097 -16.988 1.00 80.94 188 ASP A C 1
ATOM 1434 O O . ASP A 1 188 ? 10.669 -7.388 -17.791 1.00 80.94 188 ASP A O 1
ATOM 1438 N N . VAL A 1 189 ? 11.435 -6.088 -16.131 1.00 74.06 189 VAL A N 1
ATOM 1439 C CA . VAL A 1 189 ? 10.254 -5.221 -16.037 1.00 74.06 189 VAL A CA 1
ATOM 1440 C C . VAL A 1 189 ? 10.116 -4.344 -17.284 1.00 74.06 189 VAL A C 1
ATOM 1442 O O . VAL A 1 189 ? 9.013 -3.902 -17.608 1.00 74.06 189 VAL A O 1
ATOM 1445 N N . GLU A 1 190 ? 11.209 -4.106 -18.015 1.00 76.31 190 GLU A N 1
ATOM 1446 C CA . GLU A 1 190 ? 11.178 -3.337 -19.259 1.00 76.31 190 GLU A CA 1
ATOM 1447 C C . GLU A 1 190 ? 10.480 -4.104 -20.385 1.00 76.31 190 GLU A C 1
ATOM 1449 O O . GLU A 1 190 ? 9.931 -3.478 -21.291 1.00 76.31 190 GLU A O 1
ATOM 1454 N N . MET A 1 191 ? 10.419 -5.436 -20.297 1.00 82.38 191 MET A N 1
ATOM 1455 C CA . MET A 1 191 ? 9.784 -6.285 -21.306 1.00 82.38 191 MET A CA 1
ATOM 1456 C C . MET A 1 191 ? 8.287 -6.526 -21.076 1.00 82.38 191 MET A C 1
ATOM 1458 O O . MET A 1 191 ? 7.665 -7.189 -21.899 1.00 82.38 191 MET A O 1
ATOM 1462 N N . ILE A 1 192 ? 7.694 -6.000 -19.997 1.00 83.19 192 ILE A N 1
ATOM 1463 C CA . ILE A 1 192 ? 6.267 -6.217 -19.723 1.00 83.19 192 ILE A CA 1
ATOM 1464 C C . ILE A 1 192 ? 5.422 -5.445 -20.741 1.00 83.19 192 ILE A C 1
ATOM 1466 O O . ILE A 1 192 ? 5.459 -4.211 -20.801 1.00 83.19 192 ILE A O 1
ATOM 1470 N N . GLU A 1 193 ? 4.619 -6.180 -21.503 1.00 89.62 193 GLU A N 1
ATOM 1471 C CA . GLU A 1 193 ? 3.673 -5.622 -22.467 1.00 89.62 193 GLU A CA 1
ATOM 1472 C C . GLU A 1 193 ? 2.324 -5.274 -21.812 1.00 89.62 193 GLU A C 1
ATOM 1474 O O . GLU A 1 193 ? 1.940 -5.805 -20.765 1.00 89.62 193 GLU A O 1
ATOM 1479 N N . ASN A 1 194 ? 1.564 -4.377 -22.451 1.00 89.69 194 ASN A N 1
ATOM 1480 C CA . ASN A 1 194 ? 0.241 -3.972 -21.963 1.00 89.69 194 ASN A CA 1
ATOM 1481 C C . ASN A 1 194 ? -0.724 -5.155 -21.829 1.00 89.69 194 ASN A C 1
ATOM 1483 O O . ASN A 1 194 ? -1.449 -5.232 -20.835 1.00 89.69 194 ASN A O 1
ATOM 1487 N N . ASP A 1 195 ? -0.676 -6.104 -22.762 1.00 92.06 195 ASP A N 1
ATOM 1488 C CA . ASP A 1 195 ? -1.531 -7.290 -22.748 1.00 92.06 195 ASP A CA 1
ATOM 1489 C C . ASP A 1 195 ? -1.290 -8.146 -21.497 1.00 92.06 195 ASP A C 1
ATOM 1491 O O . ASP A 1 195 ? -2.240 -8.560 -20.829 1.00 92.06 195 ASP A O 1
ATOM 1495 N N . GLU A 1 196 ? -0.027 -8.339 -21.106 1.00 87.12 196 GLU A N 1
ATOM 1496 C CA . GLU A 1 196 ? 0.338 -9.052 -19.877 1.00 87.12 196 GLU A CA 1
ATOM 1497 C C . GLU A 1 196 ? -0.161 -8.313 -18.629 1.00 87.12 196 GLU A C 1
ATOM 1499 O O . GLU A 1 196 ? -0.722 -8.925 -17.713 1.00 87.12 196 GLU A O 1
ATOM 1504 N N . GLY A 1 197 ? -0.027 -6.982 -18.614 1.00 84.81 197 GLY A N 1
ATOM 1505 C CA . GLY A 1 197 ? -0.544 -6.128 -17.547 1.00 84.81 197 GLY A CA 1
ATOM 1506 C C . GLY A 1 197 ? -2.065 -6.227 -17.391 1.00 84.81 197 GLY A C 1
ATOM 1507 O O . GLY A 1 197 ? -2.571 -6.356 -16.270 1.00 84.81 197 GLY A O 1
ATOM 1508 N N . PHE A 1 198 ? -2.812 -6.227 -18.497 1.00 88.69 198 PHE A N 1
ATOM 1509 C CA . PHE A 1 198 ? -4.266 -6.385 -18.474 1.00 88.69 198 PHE A CA 1
ATOM 1510 C C . PHE A 1 198 ? -4.689 -7.795 -18.058 1.00 88.69 198 PHE A C 1
ATOM 1512 O O . PHE A 1 198 ? -5.620 -7.936 -17.264 1.00 88.69 198 PHE A O 1
ATOM 1519 N N . LEU A 1 199 ? -3.989 -8.841 -18.504 1.00 89.44 199 LEU A N 1
ATOM 1520 C CA . LEU A 1 199 ? -4.247 -10.214 -18.058 1.00 89.44 199 LEU A CA 1
ATOM 1521 C C . LEU A 1 199 ? -4.015 -10.376 -16.550 1.00 89.44 199 LEU A C 1
ATOM 1523 O O . LEU A 1 199 ? -4.849 -10.968 -15.856 1.00 89.44 199 LEU A O 1
ATOM 1527 N N . ALA A 1 200 ? -2.936 -9.797 -16.019 1.00 83.38 200 ALA A N 1
ATOM 1528 C CA . ALA A 1 200 ? -2.678 -9.773 -14.582 1.00 83.38 200 ALA A CA 1
ATOM 1529 C C . ALA A 1 200 ? -3.786 -9.023 -13.819 1.00 83.38 200 ALA A C 1
ATOM 1531 O O . ALA A 1 200 ? -4.274 -9.509 -12.794 1.00 83.38 200 ALA A O 1
ATOM 1532 N N . LEU A 1 201 ? -4.248 -7.879 -14.336 1.00 84.19 201 LEU A N 1
ATOM 1533 C CA . LEU A 1 201 ? -5.354 -7.120 -13.745 1.00 84.19 201 LEU A CA 1
ATOM 1534 C C . LEU A 1 201 ? -6.678 -7.901 -13.768 1.00 84.19 201 LEU A C 1
ATOM 1536 O O . LEU A 1 201 ? -7.413 -7.887 -12.778 1.00 84.19 201 LEU A O 1
ATOM 1540 N N . ALA A 1 202 ? -6.974 -8.617 -14.856 1.00 87.56 202 ALA A N 1
ATOM 1541 C CA . ALA A 1 202 ? -8.144 -9.489 -14.947 1.00 87.56 202 ALA A CA 1
ATOM 1542 C C . ALA A 1 202 ? -8.082 -10.609 -13.899 1.00 87.56 202 ALA A C 1
ATOM 1544 O O . ALA A 1 202 ? -9.076 -10.872 -13.219 1.00 87.56 202 ALA A O 1
ATOM 1545 N N . PHE A 1 203 ? -6.910 -11.223 -13.712 1.00 84.19 203 PHE A N 1
ATOM 1546 C CA . PHE A 1 203 ? -6.695 -12.237 -12.680 1.00 84.19 203 PHE A CA 1
ATOM 1547 C C . PHE A 1 203 ? -6.939 -11.683 -11.269 1.00 84.19 203 PHE A C 1
ATOM 1549 O O . PHE A 1 203 ? -7.677 -12.289 -10.489 1.00 84.19 203 PHE A O 1
ATOM 1556 N N . VAL A 1 204 ? -6.402 -10.499 -10.952 1.00 77.88 204 VAL A N 1
ATOM 1557 C CA . VAL A 1 204 ? -6.688 -9.807 -9.682 1.00 77.88 204 VAL A CA 1
ATOM 1558 C C . VAL A 1 204 ? -8.188 -9.549 -9.532 1.00 77.88 204 VAL A C 1
ATOM 1560 O O . VAL A 1 204 ? -8.754 -9.802 -8.469 1.00 77.88 204 VAL A O 1
ATOM 1563 N N . GLY A 1 205 ? -8.856 -9.117 -10.602 1.00 82.00 205 GLY A N 1
ATOM 1564 C CA . GLY A 1 205 ? -10.300 -8.919 -10.615 1.00 82.00 205 GLY A CA 1
ATOM 1565 C C . GLY A 1 205 ? -11.083 -10.195 -10.279 1.00 82.00 205 GLY A C 1
ATOM 1566 O O . GLY A 1 205 ? -12.004 -10.150 -9.462 1.00 82.00 205 GLY A O 1
ATOM 1567 N N . ILE A 1 206 ? -10.674 -11.351 -10.814 1.00 89.31 206 ILE A N 1
ATOM 1568 C CA . ILE A 1 206 ? -11.261 -12.662 -10.481 1.00 89.31 206 ILE A CA 1
ATOM 1569 C C . ILE A 1 206 ? -11.065 -12.985 -8.996 1.00 89.31 206 ILE A C 1
ATOM 1571 O O . ILE A 1 206 ? -12.019 -13.382 -8.324 1.00 89.31 206 ILE A O 1
ATOM 1575 N N . VAL A 1 207 ? -9.860 -12.781 -8.456 1.00 79.75 207 VAL A N 1
ATOM 1576 C CA . VAL A 1 207 ? -9.583 -12.992 -7.025 1.00 79.75 207 VAL A CA 1
ATOM 1577 C C . VAL A 1 207 ? -10.487 -12.105 -6.164 1.00 79.75 207 VAL A C 1
ATOM 1579 O O . VAL A 1 207 ? -11.101 -12.599 -5.216 1.00 79.75 207 VAL A O 1
ATOM 1582 N N . CYS A 1 208 ? -10.642 -10.827 -6.519 1.00 76.44 208 CYS A N 1
ATOM 1583 C CA . CYS A 1 208 ? -11.543 -9.900 -5.836 1.00 76.44 208 CYS A CA 1
ATOM 1584 C C . CYS A 1 208 ? -12.999 -10.392 -5.851 1.00 76.44 208 CYS A C 1
ATOM 1586 O O . CYS A 1 208 ? -13.656 -10.376 -4.808 1.00 76.44 208 CYS A O 1
ATOM 1588 N N . LEU A 1 209 ? -13.494 -10.896 -6.989 1.00 86.88 209 LEU A N 1
ATOM 1589 C CA . LEU A 1 209 ? -14.839 -11.473 -7.083 1.00 86.88 209 LEU A CA 1
ATOM 1590 C C . LEU A 1 209 ? -15.011 -12.703 -6.184 1.00 86.88 209 LEU A C 1
ATOM 1592 O O . LEU A 1 209 ? -16.027 -12.819 -5.498 1.00 86.88 209 LEU A O 1
ATOM 1596 N N . VAL A 1 210 ? -14.019 -13.599 -6.148 1.00 86.19 210 VAL A N 1
ATOM 1597 C CA . VAL A 1 210 ? -14.040 -14.795 -5.291 1.00 86.19 210 VAL A CA 1
ATOM 1598 C C . VAL A 1 210 ? -14.077 -14.399 -3.815 1.00 86.19 210 VAL A C 1
ATOM 1600 O O . VAL A 1 210 ? -14.938 -14.873 -3.073 1.00 86.19 210 VAL A O 1
ATOM 1603 N N . VAL A 1 211 ? -13.195 -13.495 -3.382 1.00 76.12 211 VAL A N 1
ATOM 1604 C CA . VAL A 1 211 ? -13.155 -13.004 -1.994 1.00 76.12 211 VAL A CA 1
ATOM 1605 C C . VAL A 1 211 ? -14.466 -12.305 -1.623 1.00 76.12 211 VAL A C 1
ATOM 1607 O O . VAL A 1 211 ? -15.039 -12.586 -0.567 1.00 76.12 211 VAL A O 1
ATOM 1610 N N . GLY A 1 212 ? -14.984 -11.447 -2.505 1.00 76.00 212 GLY A N 1
ATOM 1611 C CA . GLY A 1 212 ? -16.270 -10.777 -2.327 1.00 76.00 212 GLY A CA 1
ATOM 1612 C C . GLY A 1 212 ? -17.425 -11.768 -2.178 1.00 76.00 212 GLY A C 1
ATOM 1613 O O . GLY A 1 212 ? -18.186 -11.684 -1.214 1.00 76.00 212 GLY A O 1
ATOM 1614 N N . GLY A 1 213 ? -17.514 -12.763 -3.066 1.00 86.81 213 GLY A N 1
ATOM 1615 C CA . GLY A 1 213 ? -18.529 -13.817 -3.019 1.00 86.81 213 GLY A CA 1
ATOM 1616 C C . GLY A 1 213 ? -18.470 -14.649 -1.735 1.00 86.81 213 GLY A C 1
ATOM 1617 O O . GLY A 1 213 ? -19.500 -14.880 -1.099 1.00 86.81 213 GLY A O 1
ATOM 1618 N N . LEU A 1 214 ? -17.268 -15.031 -1.290 1.00 82.56 214 LEU A N 1
ATOM 1619 C CA . LEU A 1 214 ? -17.075 -15.730 -0.015 1.00 82.56 214 LEU A CA 1
ATOM 1620 C C . LEU A 1 214 ? -17.544 -14.887 1.178 1.00 82.56 214 LEU A C 1
ATOM 1622 O O . LEU A 1 214 ? -18.167 -15.423 2.098 1.00 82.56 214 LEU A O 1
ATOM 1626 N N . ASN A 1 215 ? -17.301 -13.574 1.157 1.00 73.06 215 ASN A N 1
ATOM 1627 C CA . ASN A 1 215 ? -17.767 -12.667 2.205 1.00 73.06 215 ASN A CA 1
ATOM 1628 C C . ASN A 1 215 ? -19.297 -12.521 2.213 1.00 73.06 215 ASN A C 1
ATOM 1630 O O . ASN A 1 215 ? -19.877 -12.512 3.297 1.00 73.06 215 ASN A O 1
ATOM 1634 N N . VAL A 1 216 ? -19.968 -12.503 1.050 1.00 84.00 216 VAL A N 1
ATOM 1635 C CA . VAL A 1 216 ? -21.447 -12.546 0.981 1.00 84.00 216 VAL A CA 1
ATOM 1636 C C . VAL A 1 216 ? -21.985 -13.826 1.618 1.00 84.00 216 VAL A C 1
ATOM 1638 O O . VAL A 1 216 ? -22.928 -13.770 2.406 1.00 84.00 216 VAL A O 1
ATOM 1641 N N . VAL A 1 217 ? -21.394 -14.983 1.302 1.00 86.88 217 VAL A N 1
ATOM 1642 C CA . VAL A 1 217 ? -21.827 -16.275 1.863 1.00 86.88 217 VAL A CA 1
ATOM 1643 C C . VAL A 1 217 ? -21.655 -16.296 3.381 1.00 86.88 217 VAL A C 1
ATOM 1645 O O . VAL A 1 217 ? -22.562 -16.732 4.085 1.00 86.88 217 VAL A O 1
ATOM 1648 N N . ARG A 1 218 ? -20.521 -15.801 3.892 1.00 75.31 218 ARG A N 1
ATOM 1649 C CA . ARG A 1 218 ? -20.265 -15.697 5.337 1.00 75.31 218 ARG A CA 1
ATOM 1650 C C . ARG A 1 218 ? -21.221 -14.734 6.030 1.00 75.31 218 ARG A C 1
ATOM 1652 O O . ARG A 1 218 ? -21.654 -15.037 7.126 1.00 75.31 218 ARG A O 1
ATOM 1659 N N . ALA A 1 219 ? -21.580 -13.621 5.394 1.00 73.56 219 ALA A N 1
ATOM 1660 C CA . ALA A 1 219 ? -22.491 -12.632 5.969 1.00 73.56 219 ALA A CA 1
ATOM 1661 C C . ALA A 1 219 ? -23.938 -13.128 6.125 1.00 73.56 219 ALA A C 1
ATOM 1663 O O . ALA A 1 219 ? -24.710 -12.501 6.843 1.00 73.56 219 ALA A O 1
ATOM 1664 N N . ARG A 1 220 ? -24.320 -14.189 5.399 1.00 76.88 220 ARG A N 1
ATOM 1665 C CA . ARG A 1 220 ? -25.657 -14.805 5.441 1.00 76.88 220 ARG A CA 1
ATOM 1666 C C . ARG A 1 220 ? -25.767 -15.971 6.427 1.00 76.88 220 ARG A C 1
ATOM 1668 O O . ARG A 1 220 ? -26.876 -16.463 6.616 1.00 76.88 220 ARG A O 1
ATOM 1675 N N . ARG A 1 221 ? -24.642 -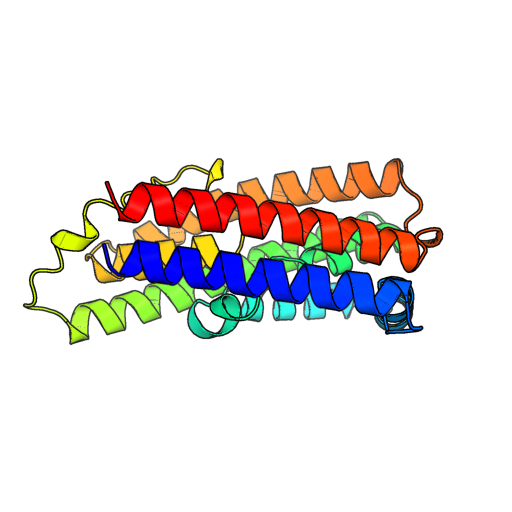16.449 6.960 1.00 72.62 221 ARG A N 1
ATOM 1676 C CA . ARG A 1 221 ? -24.592 -17.453 8.028 1.00 72.62 221 ARG A CA 1
ATOM 1677 C C . ARG A 1 221 ? -24.583 -16.748 9.373 1.00 72.62 221 ARG A C 1
ATOM 1679 O O . ARG A 1 221 ? -25.177 -17.332 10.298 1.00 72.62 221 ARG A O 1
#